Protein AF-A0A7G6SZU2-F1 (afdb_monomer)

Mean predicted aligned error: 9.29 Å

Foldseek 3Di:
DDKAALVVLLVVQADPVLAGDCLQAPLALAAAQDCPPPVNVVLLCCQAVLNLLCSAVVDLFWEKEAQDWDDDPPPDDDTDGHSIHTLPCNSNSNSSNCCVVPHPGDRRNHIYDYHYHHDPPPVVSLVCSVVSCVVDDDALLSSCLPPPLNVVLCVQQVVVLAHEASHNPDDDPDPPRHYDYPLNLLLLCCLQPVVNNLCSPPVSSCCSPPCVCVSRVVVRDHNLLSVLSVLLLVVLVVVLVVLVVVVVVDDDDDDLQPLSVQCSSVLSNLLSVVCVVVVHDSSPNVSSNVCSVVSSVLVSVLCVVVVVDDSNVLSNDPCSSVSSVVSVVVVPDAPPVDGDDDDPDDDPDDD

InterPro domains:
  IPR018891 Abortive phage infection protein, C-terminal [PF10592] (27-209)

pLDDT: mean 87.21, std 12.93, range [43.44, 98.75]

Radius of gyration: 26.99 Å; Cα contacts (8 Å, |Δi|>4): 486; chains: 1; bounding box: 72×55×86 Å

Nearest PDB structures (foldseek):
  8kgi-assembly1_B  TM=1.560E-01  e=5.822E+00  Homo sapiens

Organism: NCBI:txid28104

Structure (mmCIF, N/CA/C/O backbone):
data_AF-A0A7G6SZU2-F1
#
_entry.id   AF-A0A7G6SZU2-F1
#
loop_
_atom_site.group_PDB
_atom_site.id
_atom_site.type_symbol
_atom_site.label_atom_id
_atom_site.label_alt_id
_atom_site.label_comp_id
_atom_site.label_asym_id
_atom_site.label_entity_id
_atom_site.label_seq_id
_atom_site.pdbx_PDB_ins_code
_atom_site.Cartn_x
_atom_site.Cartn_y
_atom_site.Cartn_z
_atom_site.occupancy
_atom_site.B_iso_or_equiv
_atom_site.auth_seq_id
_atom_site.auth_comp_id
_atom_site.auth_asym_id
_atom_site.auth_atom_id
_atom_site.pdbx_PDB_model_num
ATOM 1 N N . MET A 1 1 ? -26.034 9.478 20.406 1.00 75.62 1 MET A N 1
ATOM 2 C CA . MET A 1 1 ? -24.707 9.053 20.904 1.00 75.62 1 MET A CA 1
ATOM 3 C C . MET A 1 1 ? -24.901 8.496 22.295 1.00 75.62 1 MET A C 1
ATOM 5 O O . MET A 1 1 ? -25.731 9.026 23.023 1.00 75.62 1 MET A O 1
ATOM 9 N N . LEU A 1 2 ? -24.183 7.434 22.626 1.00 86.75 2 LEU A N 1
ATOM 10 C CA . LEU A 1 2 ? -24.257 6.717 23.891 1.00 86.75 2 LEU A CA 1
ATOM 11 C C . LEU A 1 2 ? -22.998 6.985 24.709 1.00 86.75 2 LEU A C 1
ATOM 13 O O . LEU A 1 2 ? -21.911 7.142 24.143 1.00 86.75 2 LEU A O 1
ATOM 17 N N . LYS A 1 3 ? -23.166 7.013 26.033 1.00 89.69 3 LYS A N 1
ATOM 18 C CA . LYS A 1 3 ? -22.063 6.981 26.989 1.00 89.69 3 LYS A CA 1
ATOM 19 C C . LYS A 1 3 ? -21.783 5.538 27.373 1.00 89.69 3 LYS A C 1
ATOM 21 O O . LYS A 1 3 ? -22.637 4.920 27.993 1.00 89.69 3 LYS A O 1
ATOM 26 N N . VAL A 1 4 ? -20.631 5.012 26.961 1.00 90.56 4 VAL A N 1
ATOM 27 C CA . VAL A 1 4 ? -20.251 3.609 27.177 1.00 90.56 4 VAL A CA 1
ATOM 28 C C . VAL A 1 4 ? -19.000 3.573 28.041 1.00 90.56 4 VAL A C 1
ATOM 30 O O . VAL A 1 4 ? -18.064 4.334 27.783 1.00 90.56 4 VAL A O 1
ATOM 33 N N . SER A 1 5 ? -18.997 2.739 29.083 1.00 92.50 5 SER A N 1
ATOM 34 C CA . SER A 1 5 ? -17.803 2.559 29.913 1.00 92.50 5 SER A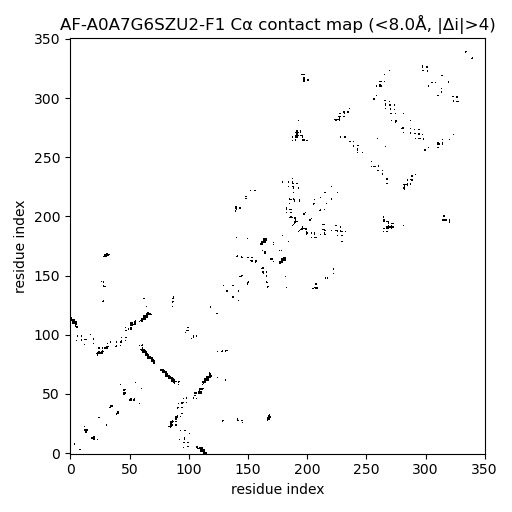 CA 1
ATOM 35 C C . SER A 1 5 ? -16.703 1.856 29.116 1.00 92.50 5 SER A C 1
ATOM 37 O O . SER A 1 5 ? -16.985 1.009 28.262 1.00 92.50 5 SER A O 1
ATOM 39 N N . LEU A 1 6 ? -15.434 2.171 29.391 1.00 91.56 6 LEU A N 1
ATOM 40 C CA . LEU A 1 6 ? -14.315 1.501 28.716 1.00 91.56 6 LEU A CA 1
ATOM 41 C C . LEU A 1 6 ? -14.336 -0.015 28.952 1.00 91.56 6 LEU A C 1
ATOM 43 O O . LEU A 1 6 ? -14.009 -0.779 28.050 1.00 91.56 6 LEU A O 1
ATOM 47 N N . LYS A 1 7 ? -14.802 -0.459 30.125 1.00 89.38 7 LYS A N 1
ATOM 48 C CA . LYS A 1 7 ? -14.939 -1.878 30.469 1.00 89.38 7 LYS A CA 1
ATOM 49 C C . LYS A 1 7 ? -15.960 -2.610 29.592 1.00 89.38 7 LYS A C 1
ATOM 51 O O . LYS A 1 7 ? -15.641 -3.668 29.055 1.00 89.38 7 LYS A O 1
ATOM 56 N N . GLU A 1 8 ? -17.168 -2.065 29.441 1.00 90.38 8 GLU A N 1
ATOM 57 C CA . GLU A 1 8 ? -18.200 -2.656 28.572 1.00 90.38 8 GLU A CA 1
ATOM 58 C C . GLU A 1 8 ? -17.770 -2.627 27.107 1.00 90.38 8 GLU A C 1
ATOM 60 O O . GLU A 1 8 ? -17.996 -3.591 26.376 1.00 90.38 8 GLU A O 1
ATOM 65 N N . LEU A 1 9 ? -17.110 -1.544 26.679 1.00 92.19 9 LEU A N 1
ATOM 66 C CA . LEU A 1 9 ? -16.576 -1.474 25.327 1.00 92.19 9 LEU A CA 1
ATOM 67 C C . LEU A 1 9 ? -15.510 -2.552 25.100 1.00 92.19 9 LEU A C 1
ATOM 69 O O . LEU A 1 9 ? -15.581 -3.240 24.091 1.00 92.19 9 LEU A O 1
ATOM 73 N N . THR A 1 10 ? -14.563 -2.749 26.019 1.00 92.38 10 THR A N 1
ATOM 74 C CA . THR A 1 10 ? -13.552 -3.811 25.892 1.00 92.38 10 THR A CA 1
ATOM 75 C C . THR A 1 10 ? -14.203 -5.182 25.759 1.00 92.38 10 THR A C 1
ATOM 77 O O . THR A 1 10 ? -13.826 -5.929 24.865 1.00 92.38 10 THR A O 1
ATOM 80 N N . GLN A 1 11 ? -15.235 -5.482 26.554 1.00 91.25 11 GLN A N 1
ATOM 81 C CA . GLN A 1 11 ? -15.986 -6.737 26.423 1.00 91.25 11 GLN A CA 1
ATOM 82 C C . GLN A 1 11 ? -16.629 -6.892 25.041 1.00 91.25 11 GLN A C 1
ATOM 84 O O . GLN A 1 11 ? -16.569 -7.971 24.462 1.00 91.25 11 GLN A O 1
ATOM 89 N N . PHE A 1 12 ? -17.213 -5.821 24.497 1.00 92.94 12 PHE A N 1
ATOM 90 C CA . PHE A 1 12 ? -17.758 -5.817 23.138 1.00 92.94 12 PHE A CA 1
ATOM 91 C C . PHE A 1 12 ? -16.676 -6.011 22.063 1.00 92.94 12 PHE A C 1
ATOM 93 O O . PHE A 1 12 ? -16.940 -6.632 21.039 1.00 92.94 12 PHE A O 1
ATOM 100 N N . LEU A 1 13 ? -15.473 -5.475 22.282 1.00 94.50 13 LEU A N 1
ATOM 101 C CA . LEU A 1 13 ? -14.351 -5.555 21.346 1.00 94.50 13 LEU A CA 1
ATOM 102 C C . LEU A 1 13 ? -13.614 -6.899 21.385 1.00 94.50 13 LEU A C 1
ATOM 104 O O . LEU A 1 13 ? -12.807 -7.156 20.493 1.00 94.50 13 LEU A O 1
ATOM 108 N N . SER A 1 14 ? -13.836 -7.725 22.406 1.00 93.56 14 SER A N 1
ATOM 109 C CA . SER A 1 14 ? -13.136 -8.994 22.587 1.00 93.56 14 SER A CA 1
ATOM 110 C C . SER A 1 14 ? -13.845 -10.155 21.884 1.00 93.56 14 SER A C 1
ATOM 112 O O . SER A 1 14 ? -15.043 -10.378 22.046 1.00 93.56 14 SER A O 1
ATOM 114 N N . ALA A 1 15 ? -13.072 -10.951 21.150 1.00 92.06 15 ALA A N 1
ATOM 115 C CA . ALA A 1 15 ? -13.477 -12.270 20.682 1.00 92.06 15 ALA A CA 1
ATOM 116 C C . ALA A 1 15 ? -13.477 -13.286 21.843 1.00 92.06 15 ALA A C 1
ATOM 118 O O . ALA A 1 15 ? -13.012 -13.002 22.949 1.00 92.06 15 ALA A O 1
ATOM 119 N N . GLU A 1 16 ? -13.948 -14.511 21.591 1.00 88.50 16 GLU A N 1
ATOM 120 C CA . GLU A 1 16 ? -14.047 -15.572 22.612 1.00 88.50 16 GLU A CA 1
ATOM 121 C C . GLU A 1 16 ? -12.711 -15.856 23.324 1.00 88.50 16 GLU A C 1
ATOM 123 O O . GLU A 1 16 ? -12.673 -16.108 24.526 1.00 88.50 16 GLU A O 1
ATOM 128 N N . ASN A 1 17 ? -11.598 -15.747 22.597 1.00 88.81 17 ASN A N 1
ATOM 129 C CA . ASN A 1 17 ? -10.240 -15.944 23.109 1.00 88.81 17 ASN A CA 1
ATOM 130 C C . ASN A 1 17 ? -9.622 -14.687 23.762 1.00 88.81 17 ASN A C 1
ATOM 132 O O . ASN A 1 17 ? -8.411 -14.664 23.973 1.00 88.81 17 ASN A O 1
ATOM 136 N N . GLN A 1 18 ? -10.416 -13.645 24.042 1.00 87.25 18 GLN A N 1
ATOM 137 C CA . GLN A 1 18 ? -9.982 -12.363 24.625 1.00 87.25 18 GLN A CA 1
ATOM 138 C C . GLN A 1 18 ? -9.031 -11.531 23.742 1.00 87.25 18 GLN A C 1
ATOM 140 O O . GLN A 1 18 ? -8.445 -10.552 24.204 1.00 87.25 18 GLN A O 1
ATOM 145 N N . THR A 1 19 ? -8.865 -11.890 22.465 1.00 91.31 19 THR A N 1
ATOM 146 C CA . THR A 1 19 ? -8.181 -11.031 21.484 1.00 91.31 19 THR A CA 1
ATOM 147 C C . THR A 1 19 ? -9.155 -10.022 20.880 1.00 91.31 19 THR A C 1
ATOM 149 O O . THR A 1 19 ? -10.367 -10.207 20.965 1.00 91.31 19 THR A O 1
ATOM 152 N N . PHE A 1 20 ? -8.638 -8.954 20.269 1.00 91.38 20 PHE A N 1
ATOM 153 C CA . PHE A 1 20 ? -9.481 -7.972 19.586 1.00 91.38 20 PHE A CA 1
ATOM 154 C C . PHE A 1 20 ? -10.224 -8.636 18.419 1.00 91.38 20 PHE A C 1
ATOM 156 O O . PHE A 1 20 ? -9.599 -9.254 17.556 1.00 91.38 20 PHE A O 1
ATOM 163 N N . ASP A 1 21 ? -11.545 -8.494 18.370 1.00 93.38 21 ASP A N 1
ATOM 164 C CA . ASP A 1 21 ? -12.367 -9.067 17.312 1.00 93.38 21 ASP A CA 1
ATOM 165 C C . ASP A 1 21 ? -12.240 -8.252 16.017 1.00 93.38 21 ASP A C 1
ATOM 167 O O . ASP A 1 21 ? -12.955 -7.275 15.776 1.00 93.38 21 ASP A O 1
ATOM 171 N N . GLU A 1 22 ? -11.322 -8.672 15.144 1.00 88.94 22 GLU A N 1
ATOM 172 C CA . GLU A 1 22 ? -11.072 -8.018 13.855 1.00 88.94 22 GLU A CA 1
ATOM 173 C C . GLU A 1 22 ? -12.305 -7.977 12.939 1.00 88.94 22 GLU A C 1
ATOM 175 O O . GLU A 1 22 ? -12.388 -7.116 12.056 1.00 88.94 22 GLU A O 1
ATOM 180 N N . ARG A 1 23 ? -13.304 -8.848 13.162 1.00 90.31 23 ARG A N 1
ATOM 181 C CA . ARG A 1 23 ? -14.555 -8.827 12.390 1.00 90.31 23 ARG A CA 1
ATOM 182 C C . ARG A 1 23 ? -15.275 -7.495 12.555 1.00 90.31 23 ARG A C 1
ATOM 184 O O . ARG A 1 23 ? -15.901 -7.045 11.602 1.00 90.31 23 ARG A O 1
ATOM 191 N N . LEU A 1 24 ? -15.140 -6.835 13.707 1.00 92.69 24 LEU A N 1
ATOM 192 C CA . LEU A 1 24 ? -15.786 -5.555 14.000 1.00 92.69 24 LEU A CA 1
ATOM 193 C C . LEU A 1 24 ? -15.233 -4.394 13.175 1.00 92.69 24 LEU A C 1
ATOM 195 O O . LEU A 1 24 ? -15.897 -3.374 13.074 1.00 92.69 24 LEU A O 1
ATOM 199 N N . ILE A 1 25 ? -14.038 -4.492 12.593 1.00 89.44 25 ILE A N 1
ATOM 200 C CA . ILE A 1 25 ? -13.403 -3.379 11.862 1.00 89.44 25 ILE A CA 1
ATOM 201 C C . ILE A 1 25 ? -13.285 -3.647 10.362 1.00 89.44 25 ILE A C 1
ATOM 203 O O . ILE A 1 25 ? -12.663 -2.861 9.648 1.00 89.44 25 ILE A O 1
ATOM 207 N N . TRP A 1 26 ? -13.879 -4.727 9.849 1.00 84.75 26 TRP A N 1
ATOM 208 C CA . TRP A 1 26 ? -13.668 -5.166 8.469 1.00 84.75 26 TRP A CA 1
ATOM 209 C C . TRP A 1 26 ? -14.087 -4.122 7.422 1.00 84.75 26 TRP A C 1
ATOM 211 O O . TRP A 1 26 ? -13.418 -3.965 6.396 1.00 84.75 26 TRP A O 1
ATOM 221 N N . GLN A 1 27 ? -15.142 -3.346 7.680 1.00 81.88 27 GLN A N 1
ATOM 222 C CA . GLN A 1 27 ? -15.566 -2.250 6.799 1.00 81.88 27 GLN A CA 1
ATOM 223 C C . GLN A 1 27 ? -14.750 -0.960 6.961 1.00 81.88 27 GLN A C 1
ATOM 225 O O . GLN A 1 27 ? -14.850 -0.066 6.119 1.00 81.88 27 GLN A O 1
ATOM 230 N N . ASN A 1 28 ? -13.898 -0.855 7.984 1.00 83.06 28 ASN A N 1
ATOM 231 C CA . ASN A 1 28 ? -13.092 0.340 8.204 1.00 83.06 28 ASN A CA 1
ATOM 232 C C . ASN A 1 28 ? -12.130 0.579 7.032 1.00 83.06 28 ASN A C 1
ATOM 234 O O . ASN A 1 28 ? -11.506 -0.359 6.539 1.00 83.06 28 ASN A O 1
ATOM 238 N N . VAL A 1 29 ? -11.980 1.827 6.592 1.00 76.50 29 VAL A N 1
ATOM 239 C CA . VAL A 1 29 ? -11.092 2.199 5.475 1.00 76.50 29 VAL A CA 1
ATOM 240 C C . VAL A 1 29 ? -9.603 2.064 5.816 1.00 76.50 29 VAL A C 1
ATOM 242 O O . VAL A 1 29 ? -8.770 1.970 4.917 1.00 76.50 29 VAL A O 1
ATOM 245 N N . ARG A 1 30 ? -9.256 2.010 7.110 1.00 80.81 30 ARG A N 1
ATOM 246 C CA . ARG A 1 30 ? -7.882 1.874 7.604 1.00 80.81 30 ARG A CA 1
ATOM 247 C C . ARG A 1 30 ? -7.844 1.027 8.872 1.00 80.81 30 ARG A C 1
ATOM 249 O O . ARG A 1 30 ? -8.617 1.264 9.794 1.00 80.81 30 ARG A O 1
ATOM 256 N N . TYR A 1 31 ? -6.916 0.079 8.947 1.00 86.25 31 TYR A N 1
ATOM 257 C CA . TYR A 1 31 ? -6.748 -0.749 10.142 1.00 86.25 31 TYR A CA 1
ATOM 258 C C . TYR A 1 31 ? -5.766 -0.125 11.132 1.00 86.25 31 TYR A C 1
ATOM 260 O O . TYR A 1 31 ? -5.260 0.985 10.936 1.00 86.25 31 TYR A O 1
ATOM 268 N N . PHE A 1 32 ? -5.556 -0.809 12.251 1.00 86.12 32 PHE A N 1
ATOM 269 C CA . PHE A 1 32 ? -4.663 -0.369 13.311 1.00 86.12 32 PHE A CA 1
ATOM 270 C C . PHE A 1 32 ? -3.237 -0.131 12.788 1.00 86.12 32 PHE A C 1
ATOM 272 O O . PHE A 1 32 ? -2.664 -0.976 12.107 1.00 86.12 32 PHE A O 1
ATOM 279 N N . LEU A 1 33 ? -2.665 1.037 13.091 1.00 82.81 33 LEU A N 1
ATOM 280 C CA . LEU A 1 33 ? -1.357 1.466 12.573 1.00 82.81 33 LEU A CA 1
ATOM 281 C C . LEU A 1 33 ? -0.185 1.148 13.515 1.00 82.81 33 LEU A C 1
ATOM 283 O O . LEU A 1 33 ? 0.926 1.622 13.285 1.00 82.81 33 LEU A O 1
ATOM 287 N N . GLY A 1 34 ? -0.423 0.360 14.564 1.00 84.81 34 GLY A N 1
ATOM 288 C CA . GLY A 1 34 ? 0.573 0.048 15.587 1.00 84.81 34 GLY A CA 1
ATOM 289 C C . GLY A 1 34 ? 0.583 1.059 16.733 1.00 84.81 34 GLY A C 1
ATOM 290 O O . GLY A 1 34 ? 0.172 2.208 16.580 1.00 84.81 34 GLY A O 1
ATOM 291 N N . LEU A 1 35 ? 1.048 0.626 17.905 1.00 80.75 35 LE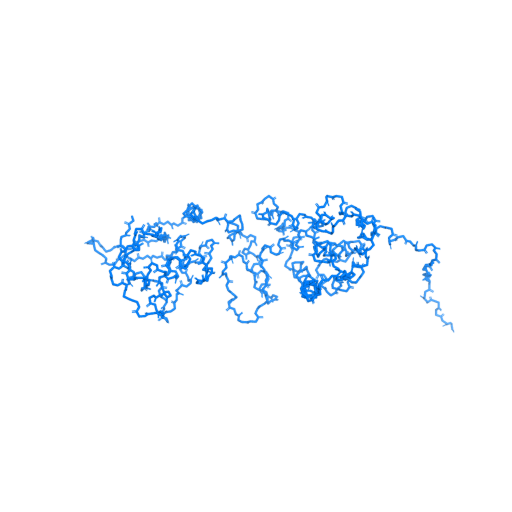U A N 1
ATOM 292 C CA . LEU A 1 35 ? 1.015 1.435 19.131 1.00 80.75 35 LEU A CA 1
ATOM 293 C C . LEU A 1 35 ? 1.915 2.677 19.064 1.00 80.75 35 LEU A C 1
ATOM 295 O O . LEU A 1 35 ? 1.617 3.672 19.715 1.00 80.75 35 LEU A O 1
ATOM 299 N N . ASP A 1 36 ? 2.970 2.639 18.251 1.00 81.50 36 ASP A N 1
ATOM 300 C CA . ASP A 1 36 ? 3.940 3.732 18.142 1.00 81.50 36 ASP A CA 1
ATOM 301 C C . ASP A 1 36 ? 3.471 4.887 17.249 1.00 81.50 36 ASP A C 1
ATOM 303 O O . ASP A 1 36 ? 4.155 5.909 17.161 1.00 81.50 36 ASP A O 1
ATOM 307 N N . ASN A 1 37 ? 2.321 4.754 16.579 1.00 84.12 37 ASN A N 1
ATOM 308 C CA . ASN A 1 37 ? 1.724 5.858 15.836 1.00 84.12 37 ASN A CA 1
ATOM 309 C C . ASN A 1 37 ? 1.374 7.012 16.791 1.00 84.12 37 ASN A C 1
ATOM 311 O O . ASN A 1 37 ? 0.830 6.771 17.860 1.00 84.12 37 ASN A O 1
ATOM 315 N N . GLU A 1 38 ? 1.655 8.256 16.397 1.00 84.50 38 GLU A N 1
ATOM 316 C CA . GLU A 1 38 ? 1.480 9.454 17.237 1.00 84.50 38 GLU A CA 1
ATOM 317 C C . GLU A 1 38 ? 0.101 9.534 17.903 1.00 84.50 38 GLU A C 1
ATOM 319 O O . GLU A 1 38 ? 0.026 9.591 19.126 1.00 84.50 38 GLU A O 1
ATOM 324 N N . VAL A 1 39 ? -0.970 9.379 17.119 1.00 84.12 39 VAL A N 1
ATOM 325 C CA . VAL A 1 39 ? -2.351 9.366 17.625 1.00 84.12 39 VAL A CA 1
ATOM 326 C C . VAL A 1 39 ? -2.557 8.228 18.629 1.00 84.12 39 VAL A C 1
ATOM 328 O O . VAL A 1 39 ? -3.160 8.412 19.679 1.00 84.12 39 VAL A O 1
ATOM 331 N N . ASN A 1 40 ? -2.026 7.038 18.345 1.00 88.62 40 ASN A N 1
ATOM 332 C CA . ASN A 1 40 ? -2.180 5.881 19.229 1.00 88.62 40 ASN A CA 1
ATOM 333 C C . ASN A 1 40 ? -1.417 6.054 20.547 1.00 88.62 40 ASN A C 1
ATOM 335 O O . ASN A 1 40 ? -1.889 5.583 21.583 1.00 88.62 40 ASN A O 1
ATOM 339 N N . ARG A 1 41 ? -0.273 6.750 20.524 1.00 88.25 41 ARG A N 1
ATOM 340 C CA . ARG A 1 41 ? 0.483 7.096 21.732 1.00 88.25 41 ARG A CA 1
ATOM 341 C C . ARG A 1 41 ? -0.288 8.072 22.609 1.00 88.25 41 ARG A C 1
ATOM 343 O O . ARG A 1 41 ? -0.378 7.807 23.798 1.00 88.25 41 ARG A O 1
ATOM 350 N N . GLU A 1 42 ? -0.892 9.113 22.041 1.00 87.44 42 GLU A N 1
ATOM 351 C CA . GLU A 1 42 ? -1.710 10.086 22.788 1.00 87.44 42 GLU A CA 1
ATOM 352 C C . GLU A 1 42 ? -2.939 9.428 23.438 1.00 87.44 42 GLU A C 1
ATOM 354 O O . GLU A 1 42 ? -3.229 9.640 24.620 1.00 87.44 42 GLU A O 1
ATOM 359 N N . ILE A 1 43 ? -3.627 8.554 22.692 1.00 89.12 43 ILE A N 1
ATOM 360 C CA . ILE A 1 43 ? -4.756 7.767 23.213 1.00 89.12 43 ILE A CA 1
ATOM 361 C C . ILE A 1 43 ? -4.281 6.888 24.377 1.00 89.12 43 ILE A C 1
ATOM 363 O O . ILE A 1 43 ? -4.906 6.855 25.438 1.00 89.12 43 ILE A O 1
ATOM 367 N N . ARG A 1 44 ? -3.159 6.179 24.193 1.00 90.50 44 ARG A N 1
ATOM 368 C CA . ARG A 1 44 ? -2.580 5.301 25.216 1.00 90.50 44 ARG A CA 1
ATOM 369 C C . ARG A 1 44 ? -2.120 6.082 26.445 1.00 90.50 44 ARG A C 1
ATOM 371 O O . ARG A 1 44 ? -2.315 5.608 27.557 1.00 90.50 44 ARG A O 1
ATOM 378 N N . GLU A 1 45 ? -1.513 7.246 26.259 1.00 89.25 45 GLU A N 1
ATOM 379 C CA . GLU A 1 45 ? -1.054 8.116 27.338 1.00 89.25 45 GLU A CA 1
ATOM 380 C C . GLU A 1 45 ? -2.229 8.589 28.192 1.00 89.25 45 GLU A C 1
ATOM 382 O O . GLU A 1 45 ? -2.182 8.432 29.407 1.00 89.25 45 GLU A O 1
ATOM 387 N N . THR A 1 46 ? -3.323 9.029 27.563 1.00 88.12 46 THR A N 1
ATOM 388 C CA . THR A 1 46 ? -4.553 9.428 28.271 1.00 88.12 46 THR A CA 1
ATOM 389 C C . THR A 1 46 ? -5.120 8.288 29.125 1.00 88.12 46 THR A C 1
ATOM 391 O O . THR A 1 46 ? -5.564 8.503 30.251 1.00 88.12 46 THR A O 1
ATOM 394 N N . LEU A 1 47 ? -5.094 7.053 28.611 1.00 89.25 47 LEU A N 1
ATOM 395 C CA . LEU A 1 47 ? -5.578 5.873 29.339 1.00 89.25 47 LEU A CA 1
ATOM 396 C C . LEU A 1 47 ? -4.666 5.469 30.507 1.00 89.25 47 LEU A C 1
ATOM 398 O O . LEU A 1 47 ? -5.149 4.920 31.492 1.00 89.25 47 LEU A O 1
ATOM 402 N N . LEU A 1 48 ? -3.354 5.697 30.394 1.00 87.62 48 LEU A N 1
ATOM 403 C CA . LEU A 1 48 ? -2.358 5.239 31.369 1.00 87.62 48 LEU A CA 1
ATOM 404 C C . LEU A 1 48 ? -1.936 6.310 32.386 1.00 87.62 48 LEU A C 1
ATOM 406 O O . LEU A 1 48 ? -1.336 5.962 33.400 1.00 87.62 48 LEU A O 1
ATOM 410 N N . SER A 1 49 ? -2.235 7.589 32.152 1.00 84.12 49 SER A N 1
ATOM 411 C CA . SER A 1 49 ? -1.821 8.710 33.011 1.00 84.12 49 SER A CA 1
ATOM 412 C C . SER A 1 49 ? -2.648 8.866 34.296 1.00 84.12 49 SER A C 1
ATOM 414 O O . SER A 1 49 ? -2.426 9.805 35.058 1.00 84.12 49 SER A O 1
ATOM 416 N N . GLY A 1 50 ? -3.615 7.975 34.544 1.00 76.81 50 GLY A N 1
ATOM 417 C CA . GLY A 1 50 ? -4.591 8.119 35.630 1.00 76.81 50 GLY A CA 1
ATOM 418 C C . GLY A 1 50 ? -5.711 9.123 35.324 1.00 76.81 50 GLY A C 1
ATOM 419 O O . GLY A 1 50 ? -6.497 9.438 36.210 1.00 76.81 50 GLY A O 1
ATOM 420 N N . GLN A 1 51 ? -5.810 9.605 34.078 1.00 80.12 51 GLN A N 1
ATOM 421 C CA . GLN A 1 51 ? -6.843 10.536 33.597 1.00 80.12 51 GLN A CA 1
ATOM 422 C C . GLN A 1 51 ? -7.898 9.829 32.732 1.00 80.12 51 GLN A C 1
ATOM 424 O O . GLN A 1 51 ? -8.486 10.417 31.824 1.00 80.12 51 GLN A O 1
ATOM 429 N N . ALA A 1 52 ? -8.170 8.548 33.003 1.00 81.69 52 ALA A N 1
ATOM 430 C CA . ALA A 1 52 ? -9.148 7.775 32.238 1.00 81.69 52 ALA A CA 1
ATOM 431 C C . ALA A 1 52 ? -10.555 8.412 32.261 1.00 81.69 52 ALA A C 1
ATOM 433 O O . ALA A 1 52 ? -11.292 8.293 31.282 1.00 81.69 52 ALA A O 1
ATOM 434 N N . SER A 1 53 ? -10.910 9.145 33.323 1.00 85.19 53 SER A N 1
ATOM 435 C CA . SER A 1 53 ? -12.156 9.922 33.417 1.00 85.19 53 SER A CA 1
ATOM 436 C C . SER A 1 53 ? -12.275 11.012 32.346 1.00 85.19 53 SER A C 1
ATOM 438 O O . SER A 1 53 ? -13.381 11.304 31.884 1.00 85.19 53 SER A O 1
ATOM 440 N N . ASP A 1 54 ? -11.146 11.579 31.915 1.00 86.50 54 ASP A N 1
ATOM 441 C CA . ASP A 1 54 ? -11.088 12.659 30.927 1.00 86.50 54 ASP A CA 1
ATOM 442 C C . ASP A 1 54 ? -11.116 12.126 29.489 1.00 86.50 54 ASP A C 1
ATOM 444 O O . ASP A 1 54 ? -11.384 12.873 28.546 1.00 86.50 54 ASP A O 1
ATOM 448 N N . PHE A 1 55 ? -10.919 10.814 29.310 1.00 89.56 55 PHE A N 1
ATOM 449 C CA . PHE A 1 55 ? -10.880 10.147 28.008 1.00 89.56 55 PHE A CA 1
ATOM 450 C C . PHE A 1 55 ? -12.096 10.476 27.134 1.00 89.56 55 PHE A C 1
ATOM 452 O O . PHE A 1 55 ? -11.955 10.688 25.929 1.00 89.56 55 PHE A O 1
ATOM 459 N N . TRP A 1 56 ? -13.273 10.581 27.760 1.00 88.62 56 TRP A N 1
ATOM 460 C CA . TRP A 1 56 ? -14.537 10.966 27.132 1.00 88.62 56 TRP A CA 1
ATOM 461 C C . TRP A 1 56 ? -14.456 12.302 26.387 1.00 88.62 56 TRP A C 1
ATOM 463 O O . TRP A 1 56 ? -15.060 12.448 25.329 1.00 88.62 56 TRP A O 1
ATOM 473 N N . PHE A 1 57 ? -13.714 13.266 26.932 1.00 85.62 57 PHE A N 1
ATOM 474 C CA . PHE A 1 57 ? -13.583 14.617 26.387 1.00 85.62 57 PHE A CA 1
ATOM 475 C C . PHE A 1 57 ? -12.416 14.748 25.406 1.00 85.62 57 PHE A C 1
ATOM 477 O O . PHE A 1 57 ? -12.460 15.588 24.510 1.00 85.62 57 PHE A O 1
ATOM 484 N N . LEU A 1 58 ? -11.377 13.930 25.582 1.00 84.38 58 LEU A N 1
ATOM 485 C CA . LEU A 1 58 ? -10.126 14.025 24.828 1.00 84.38 58 LEU A CA 1
ATOM 486 C C . LEU A 1 58 ? -10.115 13.172 23.549 1.00 84.38 58 LEU A C 1
ATOM 488 O O . LEU A 1 58 ? -9.222 13.326 22.722 1.00 84.38 58 LEU A O 1
ATOM 492 N N . ASN A 1 59 ? -11.102 12.290 23.361 1.00 84.06 59 ASN A N 1
ATOM 493 C CA . ASN A 1 59 ? -11.170 11.372 22.223 1.00 84.06 59 ASN A CA 1
ATOM 494 C C . ASN A 1 59 ? -12.431 11.572 21.380 1.00 84.06 59 ASN A C 1
ATOM 496 O O . ASN A 1 59 ? -13.515 11.859 21.880 1.00 84.06 59 ASN A O 1
ATOM 500 N N . SER A 1 60 ? -12.308 11.306 20.082 1.00 80.12 60 SER A N 1
ATOM 501 C CA . SER A 1 60 ? -13.381 11.475 19.088 1.00 80.12 60 SER A CA 1
ATOM 502 C C . SER A 1 60 ? -14.476 10.405 19.158 1.00 80.12 60 SER A C 1
ATOM 504 O O . SER A 1 60 ? -15.514 10.532 18.509 1.00 80.12 60 SER A O 1
ATOM 506 N N . GLY A 1 61 ? -14.250 9.349 19.944 1.00 89.19 61 GLY A N 1
ATOM 507 C CA . GLY A 1 61 ? -15.186 8.248 20.125 1.00 89.19 61 GLY A CA 1
ATOM 508 C C . GLY A 1 61 ? -15.201 7.237 18.978 1.00 89.19 61 GLY A C 1
ATOM 509 O O . GLY A 1 61 ? -14.252 7.120 18.201 1.00 89.19 61 GLY A O 1
ATOM 510 N N . LEU A 1 62 ? -16.275 6.448 18.918 1.00 91.69 62 LEU A N 1
ATOM 511 C CA . LEU A 1 62 ? -16.491 5.403 17.919 1.00 91.69 62 LEU A CA 1
ATOM 512 C C . LEU A 1 62 ? -17.799 5.653 17.162 1.00 91.69 62 LEU A C 1
ATOM 514 O O . LEU A 1 62 ? -18.810 6.048 17.748 1.00 91.69 62 LEU A O 1
ATOM 518 N N . THR A 1 63 ? -17.807 5.336 15.867 1.00 91.75 63 THR A N 1
ATOM 519 C CA . THR A 1 63 ? -19.053 5.160 15.103 1.00 91.75 63 THR A CA 1
ATOM 520 C C . THR A 1 63 ? -19.178 3.706 14.678 1.00 91.75 63 THR A C 1
ATOM 522 O O . THR A 1 63 ? -18.298 3.183 13.993 1.00 91.75 63 THR A O 1
ATOM 525 N N . ILE A 1 64 ? -20.282 3.080 15.076 1.00 93.19 64 ILE A N 1
ATOM 526 C CA . ILE A 1 64 ? -20.639 1.697 14.780 1.00 93.19 64 ILE A CA 1
ATOM 527 C C . ILE A 1 64 ? -21.873 1.716 13.881 1.00 93.19 64 ILE A C 1
ATOM 529 O O . ILE A 1 64 ? -22.881 2.332 14.223 1.00 93.19 64 ILE A O 1
ATOM 533 N N . VAL A 1 65 ? -21.797 1.060 12.730 1.00 93.44 65 VAL A N 1
ATOM 534 C CA . VAL A 1 65 ? -22.971 0.732 11.914 1.00 93.44 65 VAL A CA 1
ATOM 535 C C . VAL A 1 65 ? -23.384 -0.705 12.207 1.00 93.44 65 VAL A C 1
ATOM 537 O O . VAL A 1 65 ? -22.542 -1.525 12.558 1.00 93.44 65 VAL A O 1
ATOM 540 N N . CYS A 1 66 ? -24.665 -1.017 12.101 1.00 93.88 66 CYS A N 1
ATOM 541 C CA . CYS A 1 66 ? -25.182 -2.372 12.274 1.00 93.88 66 CYS A CA 1
ATOM 542 C C . CYS A 1 66 ? -26.438 -2.553 11.425 1.00 93.88 66 CYS A C 1
ATOM 544 O O . CYS A 1 66 ? -27.094 -1.568 11.084 1.00 93.88 66 CYS A O 1
ATOM 546 N N . GLU A 1 67 ? -26.779 -3.797 11.110 1.00 93.00 67 GLU A N 1
ATOM 547 C CA . GLU A 1 67 ? -27.965 -4.097 10.303 1.00 93.00 67 GLU A CA 1
ATOM 548 C C . GLU A 1 67 ? -29.259 -3.915 11.098 1.00 93.00 67 GLU A C 1
ATOM 550 O O . GLU A 1 67 ? -30.282 -3.499 10.556 1.00 93.00 67 GLU A O 1
ATOM 555 N N . GLN A 1 68 ? -29.206 -4.222 12.395 1.00 91.06 68 GLN A N 1
ATOM 556 C CA . GLN A 1 68 ? -30.348 -4.137 13.293 1.00 91.06 68 GLN A CA 1
ATOM 557 C C . GLN A 1 68 ? -29.899 -3.876 14.732 1.00 91.06 68 GLN A C 1
ATOM 559 O O . GLN A 1 68 ? -28.969 -4.513 15.233 1.00 91.06 68 GLN A O 1
ATOM 564 N N . ILE A 1 69 ? -30.613 -2.987 15.412 1.00 89.75 69 ILE A N 1
ATOM 565 C CA . ILE A 1 69 ? -30.548 -2.725 16.841 1.00 89.75 69 ILE A CA 1
ATOM 566 C C . ILE A 1 69 ? -31.720 -3.454 17.496 1.00 89.75 69 ILE A C 1
ATOM 568 O O . ILE A 1 69 ? -32.886 -3.085 17.362 1.00 89.75 69 ILE A O 1
ATOM 572 N N . VAL A 1 70 ? -31.405 -4.489 18.264 1.00 85.06 70 VAL A N 1
ATOM 573 C CA . VAL A 1 70 ? -32.373 -5.197 19.096 1.00 85.06 70 VAL A CA 1
ATOM 574 C C . VAL A 1 70 ? -32.316 -4.576 20.489 1.00 85.06 70 VAL A C 1
ATOM 576 O O . VAL A 1 70 ? -31.334 -4.735 21.218 1.00 85.06 70 VAL A O 1
ATOM 579 N N . SER A 1 71 ? -33.359 -3.821 20.844 1.00 72.06 71 SER A N 1
ATOM 580 C CA . SER A 1 71 ? -33.522 -3.247 22.185 1.00 72.06 71 SER A CA 1
ATOM 581 C C . SER A 1 71 ? -34.610 -3.983 22.961 1.00 72.06 71 SER A C 1
ATOM 583 O O . SER A 1 71 ? -35.632 -4.384 22.400 1.00 72.06 71 SER A O 1
ATOM 585 N N . VAL A 1 72 ? -34.398 -4.167 24.264 1.00 58.00 72 VAL A N 1
ATOM 586 C CA . VAL A 1 72 ? -35.429 -4.700 25.158 1.00 58.00 72 VAL A CA 1
ATOM 587 C C . VAL A 1 72 ? -36.399 -3.564 25.499 1.00 58.00 72 VAL A C 1
ATOM 589 O O . VAL A 1 72 ? -35.969 -2.474 25.874 1.00 58.00 72 VAL A O 1
ATOM 592 N N . ALA A 1 73 ? -37.706 -3.821 25.388 1.00 52.31 73 ALA A N 1
ATOM 593 C CA . ALA A 1 73 ? -38.805 -2.842 25.410 1.00 52.31 73 ALA A CA 1
ATOM 594 C C . ALA A 1 73 ? -38.903 -1.911 26.646 1.00 52.31 73 ALA A C 1
ATOM 596 O O . ALA A 1 73 ? -39.740 -1.013 26.671 1.00 52.31 73 ALA A O 1
ATOM 597 N N . ASN A 1 74 ? -38.045 -2.072 27.657 1.00 53.69 74 ASN A N 1
ATOM 598 C CA . ASN A 1 74 ? -38.151 -1.398 28.955 1.00 53.69 74 ASN A CA 1
ATOM 599 C C . ASN A 1 74 ? -37.077 -0.317 29.188 1.00 53.69 74 ASN A C 1
ATOM 601 O O . ASN A 1 74 ? -36.810 0.058 30.329 1.00 53.69 74 ASN A O 1
ATOM 605 N N . GLY A 1 75 ? -36.436 0.183 28.126 1.00 51.00 75 GLY A N 1
ATOM 606 C CA . GLY A 1 75 ? -35.572 1.370 28.199 1.00 51.00 75 GLY A CA 1
ATOM 607 C C . GLY A 1 75 ? -34.253 1.182 28.959 1.00 51.00 75 GLY A C 1
ATOM 608 O O . GLY A 1 75 ? -33.592 2.167 29.284 1.00 51.00 75 GLY A O 1
ATOM 609 N N . ARG A 1 76 ? -33.845 -0.062 29.239 1.00 54.97 76 ARG A N 1
ATOM 610 C CA . ARG A 1 76 ? -32.526 -0.392 29.793 1.00 54.97 76 ARG A CA 1
ATOM 611 C C . ARG A 1 76 ? -31.839 -1.479 28.972 1.00 54.97 76 ARG A C 1
ATOM 613 O O . ARG A 1 76 ? -32.492 -2.377 28.450 1.00 54.97 76 ARG A O 1
ATOM 620 N N . HIS A 1 77 ? -30.515 -1.339 28.906 1.00 60.69 77 HIS A N 1
ATOM 621 C CA . HIS A 1 77 ? -29.515 -2.283 28.405 1.00 60.69 77 HIS A CA 1
ATOM 622 C C . HIS A 1 77 ? -29.873 -3.762 28.677 1.00 60.69 77 HIS A C 1
ATOM 624 O O . HIS A 1 77 ? -30.441 -4.053 29.732 1.00 60.69 77 HIS A O 1
ATOM 630 N N . PRO A 1 78 ? -29.492 -4.702 27.789 1.00 68.94 78 PRO A N 1
ATOM 631 C CA . PRO A 1 78 ? -28.474 -4.555 26.743 1.00 68.94 78 PRO A CA 1
ATOM 632 C C . PRO A 1 78 ? -29.012 -4.080 25.383 1.00 68.94 78 PRO A C 1
ATOM 634 O O . PRO A 1 78 ? -30.128 -4.399 24.984 1.00 68.94 78 PRO A O 1
ATOM 637 N N . ILE A 1 79 ? -28.182 -3.309 24.672 1.00 80.56 79 ILE A N 1
ATOM 638 C CA . ILE A 1 79 ? -28.347 -3.037 23.239 1.00 80.56 79 ILE A CA 1
ATOM 639 C C . ILE A 1 79 ? -27.629 -4.168 22.511 1.00 80.56 79 ILE A C 1
ATOM 641 O O . ILE A 1 79 ? -26.410 -4.289 22.628 1.00 80.56 79 ILE A O 1
ATOM 645 N N . THR A 1 80 ? -28.365 -4.986 21.768 1.00 86.50 80 THR A N 1
ATOM 646 C CA . THR A 1 80 ? -27.777 -6.017 20.911 1.00 86.50 80 THR A CA 1
ATOM 647 C C . THR A 1 80 ? -27.768 -5.514 19.474 1.00 86.50 80 THR A C 1
ATOM 649 O O . THR A 1 80 ? -28.752 -4.951 19.004 1.00 86.50 80 THR A O 1
ATOM 652 N N . MET A 1 81 ? -26.648 -5.693 18.779 1.00 90.69 81 MET A N 1
ATOM 653 C CA . MET A 1 81 ? -26.490 -5.292 17.381 1.00 90.69 81 MET A CA 1
ATOM 654 C C . MET A 1 81 ? -26.289 -6.528 16.513 1.00 90.69 81 MET A C 1
ATOM 656 O O . MET A 1 81 ? -25.488 -7.397 16.855 1.00 90.69 81 MET A O 1
ATOM 660 N N . VAL A 1 82 ? -26.979 -6.585 15.378 1.00 91.94 82 VAL A N 1
ATOM 661 C CA . VAL A 1 82 ? -26.748 -7.593 14.337 1.00 91.94 82 VAL A CA 1
ATOM 662 C C . VAL A 1 82 ? -25.708 -7.052 13.356 1.00 91.94 82 VAL A C 1
ATOM 664 O O . VAL A 1 82 ? -25.840 -5.927 12.875 1.00 91.94 82 VAL A O 1
ATOM 667 N N . ASN A 1 83 ? -24.657 -7.836 13.094 1.00 92.00 83 ASN A N 1
ATOM 668 C CA . ASN A 1 83 ? -23.539 -7.500 12.199 1.00 92.00 83 ASN A CA 1
ATOM 669 C C . ASN A 1 83 ? -22.919 -6.100 12.436 1.00 92.00 83 ASN A C 1
ATOM 671 O O . ASN A 1 83 ? -22.855 -5.283 11.515 1.00 92.00 83 ASN A O 1
ATOM 675 N N . PRO A 1 84 ? -22.452 -5.786 13.662 1.00 94.12 84 PRO A N 1
ATOM 676 C CA . PRO A 1 84 ? -21.861 -4.484 13.954 1.00 94.12 84 PRO A CA 1
ATOM 677 C C . PRO A 1 84 ? -20.509 -4.283 13.255 1.00 94.12 84 PRO A C 1
ATOM 679 O O . PRO A 1 84 ? -19.694 -5.203 13.173 1.00 94.12 84 PRO A O 1
ATOM 682 N N . GLN A 1 85 ? -20.253 -3.058 12.792 1.00 93.12 85 GLN A N 1
ATOM 683 C CA . GLN A 1 85 ? -19.021 -2.628 12.130 1.00 93.12 85 GLN A CA 1
ATOM 684 C C . GLN A 1 85 ? -18.593 -1.232 12.604 1.00 93.12 85 GLN A C 1
ATOM 686 O O . GLN A 1 85 ? -19.313 -0.247 12.461 1.00 93.12 85 GLN A O 1
ATOM 691 N N . ILE A 1 86 ? -17.383 -1.122 13.138 1.00 92.75 86 ILE A N 1
ATOM 692 C CA . ILE A 1 86 ? -16.725 0.111 13.564 1.00 92.75 86 ILE A CA 1
ATOM 693 C C . ILE A 1 86 ? -16.156 0.814 12.325 1.00 92.75 86 ILE A C 1
ATOM 695 O O . ILE A 1 86 ? -15.052 0.529 11.850 1.00 92.75 86 ILE A O 1
ATOM 699 N N . VAL A 1 87 ? -16.905 1.782 11.809 1.00 87.75 87 VAL A N 1
ATOM 700 C CA . VAL A 1 87 ? -16.524 2.586 10.634 1.00 87.75 87 VAL A CA 1
ATOM 701 C C . VAL A 1 87 ? -15.652 3.792 10.998 1.00 87.75 87 VAL A C 1
ATOM 703 O O . VAL A 1 87 ? -14.972 4.352 10.138 1.00 87.75 87 VAL A O 1
ATOM 706 N N . ASN A 1 88 ? -15.606 4.151 12.285 1.00 87.69 88 ASN A N 1
ATOM 707 C CA . ASN A 1 88 ? -14.751 5.199 12.839 1.00 87.69 88 ASN A CA 1
ATOM 708 C C . ASN A 1 88 ? -14.293 4.858 14.255 1.00 87.69 88 ASN A C 1
ATOM 710 O O . ASN A 1 88 ? -15.046 4.254 15.016 1.00 87.69 88 ASN A O 1
ATOM 714 N N . GLY A 1 89 ? -13.075 5.278 14.599 1.00 88.88 89 GLY A N 1
ATOM 715 C CA . GLY A 1 89 ? -12.479 4.983 15.900 1.00 88.88 89 GLY A CA 1
ATOM 716 C C . GLY A 1 89 ? -11.759 3.635 15.955 1.00 88.88 89 GLY A C 1
ATOM 717 O O . GLY A 1 89 ? -11.570 3.113 17.042 1.00 88.88 89 GLY A O 1
ATOM 718 N N . CYS A 1 90 ? -11.329 3.063 14.817 1.00 89.50 90 CYS A N 1
ATOM 719 C CA . CYS A 1 90 ? -10.556 1.808 14.803 1.00 89.50 90 CYS A CA 1
ATOM 720 C C . CYS A 1 90 ? -9.282 1.910 15.658 1.00 89.50 90 CYS A C 1
ATOM 722 O O . CYS A 1 90 ? -9.031 1.036 16.475 1.00 89.50 90 CYS A O 1
ATOM 724 N N . GLN A 1 91 ? -8.529 3.008 15.533 1.00 88.75 91 GLN A N 1
ATOM 725 C CA . GLN A 1 91 ? -7.350 3.258 16.368 1.00 88.75 91 GLN A CA 1
ATOM 726 C C . GLN A 1 91 ? -7.707 3.294 17.864 1.00 88.75 91 GLN A C 1
ATOM 728 O O . GLN A 1 91 ? -7.154 2.533 18.651 1.00 88.75 91 GLN A O 1
ATOM 733 N N . THR A 1 92 ? -8.687 4.125 18.233 1.00 91.69 92 THR A N 1
ATOM 734 C CA . THR A 1 92 ? -9.198 4.276 19.602 1.00 91.69 92 THR A CA 1
ATOM 735 C C . THR A 1 92 ? -9.670 2.947 20.187 1.00 91.69 92 THR A C 1
ATOM 737 O O . THR A 1 92 ? -9.231 2.572 21.268 1.00 91.69 92 THR A O 1
ATOM 740 N N . ALA A 1 93 ? -10.497 2.198 19.455 1.00 93.25 93 ALA A N 1
ATOM 741 C CA . ALA A 1 93 ? -11.004 0.892 19.862 1.00 93.25 93 ALA A CA 1
ATOM 742 C C . ALA A 1 93 ? -9.864 -0.101 20.131 1.00 93.25 93 ALA A C 1
ATOM 744 O O . ALA A 1 93 ? -9.824 -0.730 21.187 1.00 93.25 93 ALA A O 1
ATOM 745 N N . THR A 1 94 ? -8.908 -0.215 19.204 1.00 92.44 94 THR A N 1
ATOM 746 C CA . THR A 1 94 ? -7.796 -1.160 19.344 1.00 92.44 94 THR A CA 1
ATOM 747 C C . THR A 1 94 ? -6.858 -0.777 20.491 1.00 92.44 94 THR A C 1
ATOM 749 O O . THR A 1 94 ? -6.432 -1.662 21.229 1.00 92.44 94 THR A O 1
ATOM 752 N N . VAL A 1 95 ? -6.570 0.515 20.701 1.00 91.62 95 VAL A N 1
ATOM 753 C CA . VAL A 1 95 ? -5.745 0.968 21.836 1.00 91.62 95 VAL A CA 1
ATOM 754 C C . VAL A 1 95 ? -6.454 0.734 23.172 1.00 91.62 95 VAL A C 1
ATOM 756 O O . VAL A 1 95 ? -5.821 0.215 24.088 1.00 91.62 95 VAL A O 1
ATOM 759 N N . ILE A 1 96 ? -7.754 1.047 23.283 1.00 92.19 96 ILE A N 1
ATOM 760 C CA . ILE A 1 96 ? -8.548 0.771 24.495 1.00 92.19 96 ILE A CA 1
ATOM 761 C C . ILE A 1 96 ? -8.477 -0.714 24.846 1.00 92.19 96 ILE A C 1
ATOM 763 O O . ILE A 1 96 ? -8.155 -1.054 25.985 1.00 92.19 96 ILE A O 1
ATOM 767 N N . HIS A 1 97 ? -8.730 -1.592 23.872 1.00 93.81 97 HIS A N 1
ATOM 768 C CA . HIS A 1 97 ? -8.659 -3.034 24.086 1.00 93.81 97 HIS A CA 1
ATOM 769 C C . HIS A 1 97 ? -7.248 -3.457 24.510 1.00 93.81 97 HIS A C 1
ATOM 771 O O . HIS A 1 97 ? -7.092 -4.116 25.530 1.00 93.81 97 HIS A O 1
ATOM 777 N N . ALA A 1 98 ? -6.211 -3.038 23.775 1.00 90.81 98 ALA A N 1
ATOM 778 C CA . ALA A 1 98 ? -4.826 -3.412 24.057 1.00 90.81 98 ALA A CA 1
ATOM 779 C C . ALA A 1 98 ? -4.354 -2.973 25.453 1.00 90.81 98 ALA A C 1
ATOM 781 O O . ALA A 1 98 ? -3.663 -3.734 26.129 1.00 90.81 98 ALA A O 1
ATOM 782 N N . VAL A 1 99 ? -4.729 -1.769 25.898 1.00 89.75 99 VAL A N 1
ATOM 783 C CA . VAL A 1 99 ? -4.440 -1.298 27.259 1.00 89.75 99 VAL A CA 1
ATOM 784 C C . VAL A 1 99 ? -5.229 -2.118 28.276 1.00 89.75 99 VAL A C 1
ATOM 786 O O . VAL A 1 99 ? -4.632 -2.658 29.199 1.00 89.75 99 VAL A O 1
ATOM 789 N N . SER A 1 100 ? -6.536 -2.293 28.068 1.00 87.81 100 SER A N 1
ATOM 790 C CA . SER A 1 100 ? -7.407 -3.022 29.001 1.00 87.81 100 SER A CA 1
ATOM 791 C C . SER A 1 100 ? -6.990 -4.480 29.215 1.00 87.81 100 SER A C 1
ATOM 793 O O . SER A 1 100 ? -7.144 -5.000 30.314 1.00 87.81 100 SER A O 1
ATOM 795 N N . THR A 1 101 ? -6.494 -5.161 28.176 1.00 85.69 101 THR A N 1
ATOM 796 C CA . THR A 1 101 ? -6.090 -6.575 28.261 1.00 85.69 101 THR A CA 1
ATOM 797 C C . THR A 1 101 ? -4.610 -6.765 28.586 1.00 85.69 101 THR A C 1
ATOM 799 O O . THR A 1 101 ? -4.213 -7.838 29.030 1.00 85.69 101 THR A O 1
ATOM 802 N N . GLY A 1 102 ? -3.773 -5.764 28.300 1.00 81.06 102 GLY A N 1
ATOM 803 C CA . GLY A 1 102 ? -2.314 -5.867 28.371 1.00 81.06 102 GLY A CA 1
ATOM 804 C C . GLY A 1 102 ? -1.674 -5.174 29.572 1.00 81.06 102 GLY A C 1
ATOM 805 O O . GLY A 1 102 ? -0.480 -5.360 29.803 1.00 81.06 102 GLY A O 1
ATOM 806 N N . THR A 1 103 ? -2.418 -4.363 30.328 1.00 76.31 103 THR A N 1
ATOM 807 C CA . THR A 1 103 ? -1.895 -3.630 31.488 1.00 76.31 103 THR A CA 1
ATOM 808 C C . THR A 1 103 ? -2.813 -3.773 32.703 1.00 76.31 103 THR A C 1
ATOM 810 O O . THR A 1 103 ? -3.979 -4.131 32.586 1.00 76.31 103 THR A O 1
ATOM 813 N N . MET A 1 104 ? -2.285 -3.472 33.892 1.00 72.06 104 MET A N 1
ATOM 814 C CA . MET A 1 104 ? -3.066 -3.386 35.138 1.00 72.06 104 MET A CA 1
ATOM 815 C C . MET A 1 104 ? -3.675 -1.985 35.331 1.00 72.06 104 MET A C 1
ATOM 817 O O . MET A 1 104 ? -3.837 -1.534 36.463 1.00 72.06 104 MET A O 1
ATOM 821 N N . ALA A 1 105 ? -3.921 -1.250 34.241 1.00 73.44 105 ALA A N 1
ATOM 822 C CA . ALA A 1 105 ? -4.449 0.106 34.322 1.00 73.44 105 ALA A CA 1
ATOM 823 C C . ALA A 1 105 ? -5.888 0.097 34.849 1.00 73.44 105 ALA A C 1
ATOM 825 O O . ALA A 1 105 ? -6.721 -0.687 34.391 1.00 73.44 105 ALA A O 1
ATOM 826 N N . ASP A 1 106 ? -6.179 0.995 35.788 1.00 77.44 106 ASP A N 1
ATOM 827 C CA . ASP A 1 106 ? -7.540 1.201 36.263 1.00 77.44 106 ASP A CA 1
ATOM 828 C C . ASP A 1 106 ? -8.304 2.092 35.277 1.00 77.44 106 ASP A C 1
ATOM 830 O O . ASP A 1 106 ? -8.053 3.291 35.157 1.00 77.44 106 ASP A O 1
ATOM 834 N N . LEU A 1 107 ? -9.219 1.470 34.535 1.00 81.94 107 LEU A N 1
ATOM 835 C CA . LEU A 1 107 ? -10.080 2.128 33.553 1.00 81.94 107 LEU A CA 1
ATOM 836 C C . LEU A 1 107 ? -11.534 2.233 34.038 1.00 81.94 107 LEU A C 1
ATOM 838 O O . LEU A 1 107 ? -12.418 2.526 33.229 1.00 81.94 107 LEU A O 1
ATOM 842 N N . ALA A 1 108 ? -11.807 1.959 35.322 1.00 78.56 108 ALA A N 1
ATOM 843 C CA . ALA A 1 108 ? -13.165 1.829 35.851 1.00 78.56 108 ALA A CA 1
ATOM 844 C C . ALA A 1 108 ? -14.022 3.091 35.652 1.00 78.56 108 ALA A C 1
ATOM 846 O O . ALA A 1 108 ? -15.204 2.979 35.327 1.00 78.56 108 ALA A O 1
ATOM 847 N N . ASP A 1 109 ? -13.411 4.272 35.765 1.00 82.50 109 ASP A N 1
ATOM 848 C CA . ASP A 1 109 ? -14.097 5.564 35.646 1.00 82.50 109 ASP A CA 1
ATOM 849 C C . ASP A 1 109 ? -14.062 6.158 34.229 1.00 82.50 109 ASP A C 1
ATOM 851 O O . ASP A 1 109 ? -14.569 7.258 33.990 1.00 82.50 109 ASP A O 1
ATOM 855 N N . GLY A 1 110 ? -13.471 5.443 33.268 1.00 90.31 110 GLY A N 1
ATOM 856 C CA . GLY A 1 110 ? -13.348 5.908 31.894 1.00 90.31 110 GLY A CA 1
ATOM 857 C C . GLY A 1 110 ? -14.587 5.634 31.046 1.00 90.31 110 GLY A C 1
ATOM 858 O O . GLY A 1 110 ? -15.203 4.566 31.111 1.00 90.31 110 GLY A O 1
ATOM 859 N N . TYR A 1 111 ? -14.910 6.584 30.167 1.00 93.12 111 TYR A N 1
ATOM 860 C CA . TYR A 1 111 ? -16.018 6.477 29.217 1.00 93.12 111 TYR A CA 1
ATOM 861 C C . TYR A 1 111 ? -15.602 6.935 27.824 1.00 93.12 111 TYR A C 1
ATOM 863 O O . TYR A 1 111 ? -14.720 7.775 27.672 1.00 93.12 111 TYR A O 1
ATOM 871 N N . VAL A 1 112 ? -16.300 6.448 26.798 1.00 92.38 112 VAL A N 1
ATOM 872 C CA . VAL A 1 112 ? -16.101 6.879 25.408 1.00 92.38 112 VAL A CA 1
ATOM 873 C C . VAL A 1 112 ? -17.421 7.040 24.662 1.00 92.38 112 VAL A C 1
ATOM 875 O O . VAL A 1 112 ? -18.354 6.249 24.829 1.00 92.38 112 VAL A O 1
ATOM 878 N N . HIS A 1 113 ? -17.516 8.094 23.849 1.00 91.50 113 HIS A N 1
ATOM 879 C CA . HIS A 1 113 ? -18.693 8.368 23.031 1.00 91.50 113 HIS A CA 1
ATOM 880 C C . HIS A 1 113 ? -18.852 7.303 21.944 1.00 91.50 113 HIS A C 1
ATOM 882 O O . HIS A 1 113 ? -17.950 7.104 21.133 1.00 91.50 113 HIS A O 1
ATOM 888 N N . VAL A 1 114 ? -20.025 6.666 21.876 1.00 91.94 114 VAL A N 1
ATOM 889 C CA . VAL A 1 114 ? -20.351 5.708 20.808 1.00 91.94 114 VAL A CA 1
ATOM 890 C C . VAL A 1 114 ? -21.582 6.172 20.036 1.00 91.94 114 VAL A C 1
ATOM 892 O O . VAL A 1 114 ? -22.664 6.377 20.592 1.00 91.94 114 VAL A O 1
ATOM 895 N N . LYS A 1 115 ? -21.447 6.352 18.724 1.00 91.81 115 LYS A N 1
ATOM 896 C CA . LYS A 1 115 ? -22.566 6.583 17.808 1.00 91.81 115 LYS A CA 1
ATOM 897 C C . LYS A 1 115 ? -22.926 5.261 17.137 1.00 91.81 115 LYS A C 1
ATOM 899 O O . LYS A 1 115 ? -22.114 4.737 16.388 1.00 91.81 115 LYS A O 1
ATOM 904 N N . ILE A 1 116 ? -24.134 4.757 17.377 1.00 91.88 116 ILE A N 1
ATOM 905 C CA . ILE A 1 116 ? -24.662 3.574 16.685 1.00 91.88 116 ILE A CA 1
ATOM 906 C C . ILE A 1 116 ? -25.620 4.038 15.587 1.00 91.88 116 ILE A C 1
ATOM 908 O O . ILE A 1 116 ? -26.424 4.945 15.813 1.00 91.88 116 ILE A O 1
ATOM 912 N N . ILE A 1 117 ? -25.499 3.450 14.402 1.00 92.25 117 ILE A N 1
ATOM 913 C CA . ILE A 1 117 ? -26.330 3.727 13.233 1.00 92.25 117 ILE A CA 1
ATOM 914 C C . ILE A 1 117 ? -26.879 2.392 12.722 1.00 92.25 117 ILE A C 1
ATOM 916 O O . ILE A 1 117 ? -26.111 1.526 12.312 1.00 92.25 117 ILE A O 1
ATOM 920 N N . GLU A 1 118 ? -28.198 2.229 12.736 1.00 93.44 118 GLU A N 1
ATOM 921 C CA . GLU A 1 118 ? -28.863 1.095 12.089 1.00 93.44 118 GLU A CA 1
ATOM 922 C C . GLU A 1 118 ? -29.038 1.391 10.597 1.00 93.44 118 GLU A C 1
ATOM 924 O O . GLU A 1 118 ? -29.661 2.392 10.232 1.00 93.44 118 GLU A O 1
ATOM 929 N N . THR A 1 119 ? -28.442 0.579 9.726 1.00 92.44 119 THR A N 1
ATOM 930 C CA . THR A 1 119 ? -28.571 0.723 8.274 1.00 92.44 119 THR A CA 1
ATOM 931 C C . THR A 1 119 ? -28.062 -0.516 7.537 1.00 92.44 119 THR A C 1
ATOM 933 O O . THR A 1 119 ? -27.057 -1.108 7.920 1.00 92.44 119 THR A O 1
ATOM 936 N N . ASN A 1 120 ? -28.712 -0.833 6.417 1.00 88.88 120 ASN A N 1
ATOM 937 C CA . ASN A 1 120 ? -28.259 -1.838 5.448 1.00 88.88 120 ASN A CA 1
ATOM 938 C C . ASN A 1 120 ? -27.752 -1.198 4.139 1.00 88.88 120 ASN A C 1
ATOM 940 O O . ASN A 1 120 ? -27.411 -1.907 3.194 1.00 88.88 120 ASN A O 1
ATOM 944 N N . ASP A 1 121 ? -27.719 0.139 4.048 1.00 89.62 121 ASP A N 1
ATOM 945 C CA . ASP A 1 121 ? -27.241 0.850 2.857 1.00 89.62 121 ASP A CA 1
ATOM 946 C C . ASP A 1 121 ? -25.709 0.923 2.867 1.00 89.62 121 ASP A C 1
ATOM 948 O O . ASP A 1 121 ? -25.103 1.771 3.531 1.00 89.62 121 ASP A O 1
ATOM 952 N N . SER A 1 122 ? -25.074 0.053 2.080 1.00 83.69 122 SER A N 1
ATOM 953 C CA . SER A 1 122 ? -23.617 0.002 1.936 1.00 83.69 122 SER A CA 1
ATOM 954 C C . SER A 1 122 ? -23.013 1.324 1.460 1.00 83.69 122 SER A C 1
ATOM 956 O O . SER A 1 122 ? -21.911 1.676 1.879 1.00 83.69 122 SER A O 1
ATOM 958 N N . THR A 1 123 ? -23.725 2.085 0.621 1.00 84.69 123 THR A N 1
ATOM 959 C CA . THR A 1 123 ? -23.242 3.385 0.131 1.00 84.69 123 THR A CA 1
ATOM 960 C C . THR A 1 123 ? -23.262 4.427 1.243 1.00 84.69 123 THR A C 1
ATOM 962 O O . THR A 1 123 ? -22.367 5.268 1.335 1.00 84.69 123 THR A O 1
ATOM 965 N N . PHE A 1 124 ? -24.268 4.384 2.119 1.00 86.62 124 PHE A N 1
ATOM 966 C CA . PHE A 1 124 ? -24.341 5.266 3.276 1.00 86.62 124 PHE A CA 1
ATOM 967 C C . PHE A 1 124 ? -23.279 4.918 4.315 1.00 86.62 124 PHE A C 1
ATOM 969 O O . PHE A 1 124 ? -22.610 5.824 4.808 1.00 86.62 124 PHE A O 1
ATOM 976 N N . ILE A 1 125 ? -23.073 3.629 4.590 1.00 84.81 125 ILE A N 1
ATOM 977 C CA . ILE A 1 125 ? -21.993 3.136 5.454 1.00 84.81 125 ILE A CA 1
ATOM 978 C C . ILE A 1 125 ? -20.640 3.673 4.981 1.00 84.81 125 ILE A C 1
ATOM 980 O O . ILE A 1 125 ? -19.879 4.223 5.780 1.00 84.81 125 ILE A O 1
ATOM 984 N N . GLU A 1 126 ? -20.366 3.571 3.679 1.00 78.94 126 GLU A N 1
ATOM 985 C CA . GLU A 1 126 ? -19.150 4.106 3.077 1.00 78.94 126 GLU A CA 1
ATOM 986 C C . GLU A 1 126 ? -19.052 5.621 3.288 1.00 78.94 126 GLU A C 1
ATOM 988 O O . GLU A 1 126 ? -18.075 6.086 3.870 1.00 78.94 126 GLU A O 1
ATOM 993 N N . ARG A 1 127 ? -20.092 6.398 2.948 1.00 82.31 127 ARG A N 1
ATOM 994 C CA . ARG A 1 127 ? -20.109 7.857 3.184 1.00 82.31 127 ARG A CA 1
ATOM 995 C C . ARG A 1 127 ? -19.858 8.225 4.649 1.00 82.31 127 ARG A C 1
ATOM 997 O O . ARG A 1 127 ? -19.133 9.182 4.916 1.00 82.31 127 ARG A O 1
ATOM 1004 N N . VAL A 1 128 ? -20.427 7.479 5.598 1.00 82.56 128 VAL A N 1
ATOM 1005 C CA . VAL A 1 128 ? -20.199 7.688 7.036 1.00 82.56 128 VAL A CA 1
ATOM 1006 C C . VAL A 1 128 ? -18.745 7.400 7.399 1.00 82.56 128 VAL A C 1
ATOM 1008 O O . VAL A 1 128 ? -18.130 8.217 8.089 1.00 82.56 128 VAL A O 1
ATOM 1011 N N . ALA A 1 129 ? -18.175 6.289 6.925 1.00 77.56 129 ALA A N 1
ATOM 1012 C CA . ALA A 1 129 ? -16.764 5.965 7.126 1.00 77.56 129 ALA A CA 1
ATOM 1013 C C . ALA A 1 129 ? -15.851 7.066 6.559 1.00 77.56 129 ALA A C 1
ATOM 1015 O O . ALA A 1 129 ? -14.869 7.442 7.195 1.00 77.56 129 ALA A O 1
ATOM 1016 N N . LEU A 1 130 ? -16.192 7.647 5.407 1.00 73.69 130 LEU A N 1
ATOM 1017 C CA . LEU A 1 130 ? -15.416 8.738 4.814 1.00 73.69 130 LEU A CA 1
ATOM 1018 C C . LEU A 1 130 ? -15.527 10.045 5.613 1.00 73.69 130 LEU A C 1
ATOM 1020 O O . LEU A 1 130 ? -14.513 10.672 5.911 1.00 73.69 130 LEU A O 1
ATOM 1024 N N . ALA A 1 131 ? -16.738 10.447 6.005 1.00 73.06 131 ALA A N 1
ATOM 1025 C CA . ALA A 1 131 ? -16.977 11.725 6.682 1.00 73.06 131 ALA A CA 1
ATOM 1026 C C . ALA A 1 131 ? -16.437 11.774 8.126 1.00 73.06 131 ALA A C 1
ATOM 1028 O O . ALA A 1 131 ? -15.998 12.819 8.607 1.00 73.06 131 ALA A O 1
ATOM 1029 N N . SER A 1 132 ? -16.475 10.643 8.832 1.00 66.06 132 SER A N 1
ATOM 1030 C CA . SER A 1 132 ? -16.100 10.547 10.251 1.00 66.06 132 SER A CA 1
ATOM 1031 C C . SER A 1 132 ? -14.586 10.517 10.498 1.00 66.06 132 SER A C 1
ATOM 1033 O O . SER A 1 132 ? -14.133 10.793 11.606 1.00 66.06 132 SER A O 1
ATOM 1035 N N . ASN A 1 133 ? -13.779 10.241 9.472 1.00 60.06 133 ASN A N 1
ATOM 1036 C CA . ASN A 1 13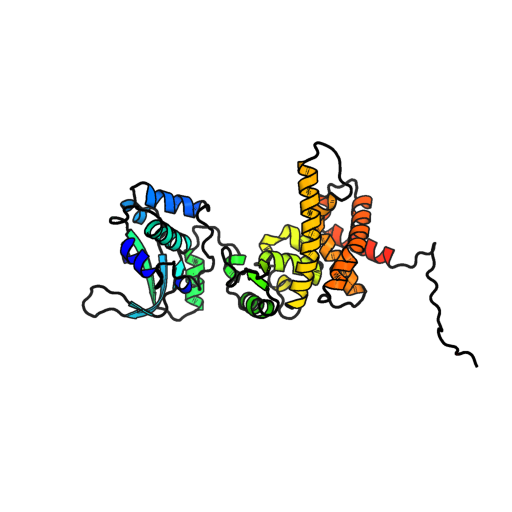3 ? -12.320 10.133 9.576 1.00 60.06 133 ASN A CA 1
ATOM 1037 C C . ASN A 1 133 ? -11.576 11.465 9.310 1.00 60.06 133 ASN A C 1
ATOM 1039 O O . ASN A 1 133 ? -10.367 11.466 9.098 1.00 60.06 133 ASN A O 1
ATOM 1043 N N . THR A 1 134 ? -12.268 12.608 9.358 1.00 53.31 134 THR A N 1
ATOM 1044 C CA . THR A 1 134 ? -11.755 13.949 8.999 1.00 53.31 134 THR A CA 1
ATOM 1045 C C . THR A 1 134 ? -10.674 14.523 9.926 1.00 53.31 134 THR A C 1
ATOM 1047 O O . THR A 1 134 ? -10.009 15.482 9.545 1.00 53.31 134 THR A O 1
ATOM 1050 N N . GLN A 1 135 ? -10.436 13.935 11.104 1.00 52.34 135 GLN A N 1
ATOM 1051 C CA . GLN A 1 135 ? -9.418 14.406 12.061 1.00 52.34 135 GLN A CA 1
ATOM 1052 C C . GLN A 1 135 ? -8.011 13.821 11.827 1.00 52.34 135 GLN A C 1
ATOM 1054 O O . GLN A 1 135 ? -7.033 14.364 12.328 1.00 52.34 135 GLN A O 1
ATOM 1059 N N . SER A 1 136 ? -7.869 12.763 11.015 1.00 56.03 136 SER A N 1
ATOM 1060 C CA . SER A 1 136 ? -6.562 12.273 10.545 1.00 56.03 136 SER A CA 1
ATOM 1061 C C . SER A 1 136 ? -6.574 12.222 9.022 1.00 56.03 136 SER A C 1
ATOM 1063 O O . SER A 1 136 ? -7.532 11.704 8.460 1.00 56.03 136 SER A O 1
ATOM 1065 N N . ARG A 1 137 ? -5.542 12.742 8.339 1.00 64.50 137 ARG A N 1
ATOM 1066 C CA . ARG A 1 137 ? -5.512 12.835 6.864 1.00 64.50 137 ARG A CA 1
ATOM 1067 C C . ARG A 1 137 ? -5.868 11.488 6.215 1.00 64.50 137 ARG A C 1
ATOM 1069 O O . ARG A 1 137 ? -5.052 10.560 6.217 1.00 64.50 137 ARG A O 1
ATOM 1076 N N . ILE A 1 138 ? -7.075 11.400 5.655 1.00 70.00 138 ILE A N 1
ATOM 1077 C CA . ILE A 1 138 ? -7.497 10.282 4.811 1.00 70.00 138 ILE A CA 1
ATOM 1078 C C . ILE A 1 138 ? -6.768 10.432 3.481 1.00 70.00 138 ILE A C 1
ATOM 1080 O O . ILE A 1 138 ? -6.759 11.510 2.885 1.00 70.00 138 ILE A O 1
ATOM 1084 N N . LEU A 1 139 ? -6.110 9.367 3.036 1.00 81.12 139 LEU A N 1
ATOM 1085 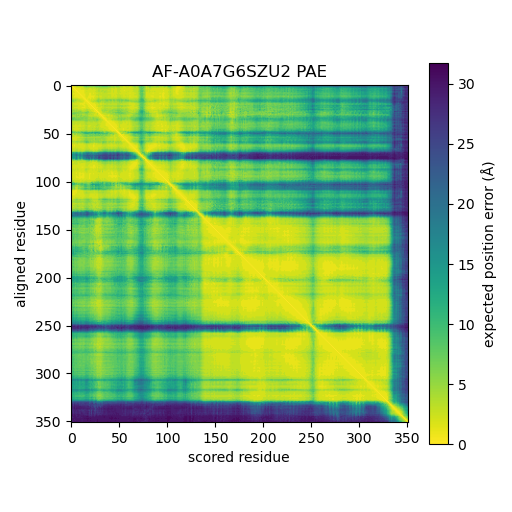C CA . LEU A 1 139 ? -5.473 9.336 1.726 1.00 81.12 139 LEU A CA 1
ATOM 1086 C C . LEU A 1 139 ? -6.472 8.808 0.696 1.00 81.12 139 LEU A C 1
ATOM 1088 O O . LEU A 1 139 ? -7.281 7.943 1.021 1.00 81.12 139 LEU A O 1
ATOM 1092 N N . ASN A 1 140 ? -6.354 9.232 -0.566 1.00 87.06 140 ASN A N 1
ATOM 1093 C CA . ASN A 1 140 ? -7.143 8.664 -1.671 1.00 87.06 140 ASN A CA 1
ATOM 1094 C C . ASN A 1 140 ? -7.052 7.130 -1.717 1.00 87.06 140 ASN A C 1
ATOM 1096 O O . ASN A 1 140 ? -8.025 6.446 -2.019 1.00 87.06 140 ASN A O 1
ATOM 1100 N N . ARG A 1 141 ? -5.897 6.581 -1.319 1.00 88.75 141 ARG A N 1
ATOM 1101 C CA . ARG A 1 141 ? -5.715 5.142 -1.126 1.00 88.75 141 ARG A CA 1
ATOM 1102 C C . ARG A 1 141 ? -6.720 4.538 -0.150 1.00 88.75 141 ARG A C 1
ATOM 1104 O O . ARG A 1 141 ? -7.276 3.489 -0.446 1.00 88.75 141 ARG A O 1
ATOM 1111 N N . ASP A 1 142 ? -6.915 5.160 1.011 1.00 84.62 142 ASP A N 1
ATOM 1112 C CA . ASP A 1 142 ? -7.823 4.632 2.031 1.00 84.62 142 ASP A CA 1
ATOM 1113 C C . ASP A 1 142 ? -9.268 4.640 1.495 1.00 84.62 142 ASP A C 1
ATOM 1115 O O . ASP A 1 142 ? -10.000 3.675 1.699 1.00 84.62 142 ASP A O 1
ATOM 1119 N N . LEU A 1 143 ? -9.642 5.678 0.728 1.00 83.38 143 LEU A N 1
ATOM 1120 C CA . LEU A 1 143 ? -10.950 5.774 0.059 1.00 83.38 143 LEU A CA 1
ATOM 1121 C C . LEU A 1 143 ? -11.171 4.622 -0.931 1.00 83.38 143 LEU A C 1
ATOM 1123 O O . LEU A 1 143 ? -12.241 4.027 -0.970 1.00 83.38 143 LEU A O 1
ATOM 1127 N N . ARG A 1 144 ? -10.142 4.278 -1.712 1.00 89.81 144 ARG A N 1
ATOM 1128 C CA . ARG A 1 144 ? -10.201 3.220 -2.731 1.00 89.81 144 ARG A CA 1
ATOM 1129 C C . ARG A 1 144 ? -9.941 1.815 -2.189 1.00 89.81 144 ARG A C 1
ATOM 1131 O O . ARG A 1 144 ? -10.090 0.853 -2.931 1.00 89.81 144 ARG A O 1
ATOM 1138 N N . ALA A 1 145 ? -9.590 1.641 -0.914 1.00 87.19 145 ALA A N 1
ATOM 1139 C CA . ALA A 1 145 ? -9.213 0.331 -0.365 1.00 87.19 145 ALA A CA 1
ATOM 1140 C C . ALA A 1 145 ? -10.359 -0.704 -0.353 1.00 87.19 145 ALA A C 1
ATOM 1142 O O . ALA A 1 145 ? -10.123 -1.908 -0.209 1.00 87.19 145 ALA A O 1
ATOM 1143 N N . ASN A 1 146 ? -11.604 -0.240 -0.473 1.00 86.06 146 ASN A N 1
ATOM 1144 C CA . ASN A 1 146 ? -12.805 -1.066 -0.582 1.00 86.06 146 ASN A CA 1
ATOM 1145 C C . ASN A 1 146 ? -13.381 -1.103 -2.012 1.00 86.06 146 ASN A C 1
ATOM 1147 O O . ASN A 1 146 ? -14.422 -1.723 -2.214 1.00 86.06 146 ASN A O 1
ATOM 1151 N N . ASP A 1 147 ? -12.714 -0.487 -2.989 1.00 90.69 147 ASP A N 1
ATOM 1152 C CA . ASP A 1 147 ? -13.105 -0.545 -4.397 1.00 90.69 147 ASP A CA 1
ATOM 1153 C C . ASP A 1 147 ? -13.112 -2.001 -4.901 1.00 90.69 147 ASP A C 1
ATOM 1155 O O . ASP A 1 147 ? -12.303 -2.837 -4.472 1.00 90.69 147 ASP A O 1
ATOM 1159 N N . ASN A 1 148 ? -14.036 -2.315 -5.811 1.00 92.31 148 ASN A N 1
ATOM 1160 C CA . ASN A 1 148 ? -14.191 -3.658 -6.360 1.00 92.31 148 ASN A CA 1
ATOM 1161 C C . ASN A 1 148 ? -12.914 -4.153 -7.044 1.00 92.31 148 ASN A C 1
ATOM 1163 O O . ASN A 1 148 ? -12.565 -5.317 -6.855 1.00 92.31 148 ASN A O 1
ATOM 1167 N N . ILE A 1 149 ? -12.180 -3.284 -7.748 1.00 95.62 149 ILE A N 1
ATOM 1168 C CA . ILE A 1 149 ? -10.919 -3.660 -8.399 1.00 95.62 149 ILE A CA 1
ATOM 1169 C C . ILE A 1 149 ? -9.894 -4.100 -7.347 1.00 95.62 149 ILE A C 1
ATOM 1171 O O . ILE A 1 149 ? -9.257 -5.143 -7.485 1.00 95.62 149 ILE A O 1
ATOM 1175 N N . GLN A 1 150 ? -9.772 -3.363 -6.237 1.00 96.12 150 GLN A N 1
ATOM 1176 C CA . GLN A 1 150 ? -8.823 -3.706 -5.169 1.00 96.12 150 GLN A CA 1
ATOM 1177 C C . GLN A 1 150 ? -9.185 -5.025 -4.484 1.00 96.12 150 GLN A C 1
ATOM 1179 O O . GLN A 1 150 ? -8.300 -5.819 -4.175 1.00 96.12 150 GLN A O 1
ATOM 1184 N N . ARG A 1 151 ? -10.481 -5.282 -4.264 1.00 93.75 151 ARG A N 1
ATOM 1185 C CA . ARG A 1 151 ? -10.957 -6.560 -3.712 1.00 93.75 151 ARG A CA 1
ATOM 1186 C C . ARG A 1 151 ? -10.687 -7.719 -4.670 1.00 93.75 151 ARG A C 1
ATOM 1188 O O . ARG A 1 151 ? -10.192 -8.752 -4.235 1.00 93.75 151 ARG A O 1
ATOM 1195 N N . GLN A 1 152 ? -10.953 -7.537 -5.962 1.00 95.94 152 GLN A N 1
ATOM 1196 C CA . GLN A 1 152 ? -10.669 -8.545 -6.985 1.00 95.94 152 GLN A CA 1
ATOM 1197 C C . GLN A 1 152 ? -9.176 -8.874 -7.057 1.00 95.94 152 GLN A C 1
ATOM 1199 O O . GLN A 1 152 ? -8.822 -10.045 -7.123 1.00 95.94 152 GLN A O 1
ATOM 1204 N N . LEU A 1 153 ? -8.290 -7.878 -6.953 1.00 97.12 153 LEU A N 1
ATOM 1205 C CA . LEU A 1 153 ? -6.844 -8.118 -6.913 1.00 97.12 153 LEU A CA 1
ATOM 1206 C C . LEU A 1 153 ? -6.419 -8.992 -5.725 1.00 97.12 153 LEU A C 1
ATOM 1208 O O . LEU A 1 153 ? -5.541 -9.835 -5.894 1.00 97.12 153 LEU A O 1
ATOM 1212 N N . VAL A 1 154 ? -7.051 -8.856 -4.551 1.00 95.69 154 VAL A N 1
ATOM 1213 C CA . VAL A 1 154 ? -6.808 -9.770 -3.417 1.00 95.69 154 VAL A CA 1
ATOM 1214 C C . VAL A 1 154 ? -7.153 -11.208 -3.805 1.00 95.69 154 VAL A C 1
ATOM 1216 O O . VAL A 1 154 ? -6.348 -12.113 -3.578 1.00 95.69 154 VAL A O 1
ATOM 1219 N N . GLU A 1 155 ? -8.332 -11.421 -4.394 1.00 95.62 155 GLU A N 1
ATOM 1220 C CA . GLU A 1 155 ? -8.791 -12.751 -4.805 1.00 95.62 155 GLU A CA 1
ATOM 1221 C C . GLU A 1 155 ? -7.881 -13.366 -5.871 1.00 95.62 155 GLU A C 1
ATOM 1223 O O . GLU A 1 155 ? -7.511 -14.533 -5.760 1.00 95.62 155 GLU A O 1
ATOM 1228 N N . CYS A 1 156 ? -7.466 -12.568 -6.855 1.00 96.38 156 CYS A N 1
ATOM 1229 C CA . CYS A 1 156 ? -6.639 -13.007 -7.972 1.00 96.38 156 CYS A CA 1
ATOM 1230 C C . CYS A 1 156 ? -5.176 -13.263 -7.584 1.00 96.38 156 CYS A C 1
ATOM 1232 O O . CYS A 1 156 ? -4.552 -14.155 -8.145 1.00 96.38 156 CYS A O 1
ATOM 1234 N N . LEU A 1 157 ? -4.608 -12.520 -6.628 1.00 97.19 157 LEU A N 1
ATOM 1235 C CA . LEU A 1 157 ? -3.207 -12.687 -6.210 1.00 97.19 157 LEU A CA 1
ATOM 1236 C C . LEU A 1 157 ? -3.019 -13.806 -5.174 1.00 97.19 157 LEU A C 1
ATOM 1238 O O . LEU A 1 157 ? -1.936 -14.393 -5.081 1.00 97.19 157 LEU A O 1
ATOM 1242 N N . ARG A 1 158 ? -4.065 -14.146 -4.410 1.00 95.62 158 ARG A N 1
ATOM 1243 C CA . ARG A 1 158 ? -3.989 -15.157 -3.345 1.00 95.62 158 ARG A CA 1
ATOM 1244 C C . ARG A 1 158 ? -3.548 -16.550 -3.830 1.00 95.62 158 ARG A C 1
ATOM 1246 O O . ARG A 1 158 ? -2.693 -17.128 -3.155 1.00 95.62 158 ARG A O 1
ATOM 1253 N N . PRO A 1 159 ? -4.047 -17.103 -4.958 1.00 95.62 159 PRO A N 1
ATOM 1254 C CA . PRO A 1 159 ? -3.591 -18.394 -5.485 1.00 95.62 159 PRO A CA 1
ATOM 1255 C C . PRO A 1 159 ? -2.090 -18.442 -5.792 1.00 95.62 159 PRO A C 1
ATOM 1257 O O . PRO A 1 159 ? -1.485 -19.506 -5.722 1.00 95.62 159 PRO A O 1
ATOM 1260 N N . HIS A 1 160 ? -1.471 -17.289 -6.056 1.00 95.50 160 HIS A N 1
ATOM 1261 C CA . HIS A 1 160 ? -0.036 -17.155 -6.318 1.00 95.50 160 HIS A CA 1
ATOM 1262 C C . HIS A 1 160 ? 0.796 -16.945 -5.037 1.00 95.50 160 HIS A C 1
ATOM 1264 O O . HIS A 1 160 ? 1.951 -16.529 -5.105 1.00 95.50 160 HIS A O 1
ATOM 1270 N N . ASN A 1 161 ? 0.222 -17.219 -3.858 1.00 95.94 161 ASN A N 1
ATOM 1271 C CA . ASN A 1 161 ? 0.840 -17.023 -2.541 1.00 95.94 161 ASN A CA 1
ATOM 1272 C C . ASN A 1 161 ? 1.213 -15.556 -2.229 1.00 95.94 161 ASN A C 1
ATOM 1274 O O . ASN A 1 161 ? 2.134 -15.281 -1.450 1.00 95.94 161 ASN A O 1
ATOM 1278 N N . TYR A 1 162 ? 0.474 -14.606 -2.812 1.00 97.19 162 TYR A N 1
ATOM 1279 C CA . TYR A 1 162 ? 0.617 -13.185 -2.515 1.00 97.19 162 TYR A CA 1
ATOM 1280 C C . TYR A 1 162 ? -0.515 -12.657 -1.639 1.00 97.19 162 TYR A C 1
ATOM 1282 O O . TYR A 1 162 ? -1.696 -12.931 -1.845 1.00 97.19 162 TYR A O 1
ATOM 1290 N N . PHE A 1 163 ? -0.132 -11.853 -0.657 1.00 97.06 163 PHE A N 1
ATOM 1291 C CA . PHE A 1 163 ? -1.005 -11.029 0.151 1.00 97.06 163 PHE A CA 1
ATOM 1292 C C . PHE A 1 163 ? -0.975 -9.594 -0.385 1.00 97.06 163 PHE A C 1
ATOM 1294 O O . PHE A 1 163 ? 0.043 -8.900 -0.299 1.00 97.06 163 PHE A O 1
ATOM 1301 N N . TYR A 1 164 ? -2.095 -9.166 -0.966 1.00 97.12 164 TYR A N 1
ATOM 1302 C CA . TYR A 1 164 ? -2.265 -7.817 -1.492 1.00 97.12 164 TYR A CA 1
ATOM 1303 C C . TYR A 1 164 ? -2.748 -6.872 -0.389 1.00 97.12 164 TYR A C 1
ATOM 1305 O O . TYR A 1 164 ? -3.894 -6.950 0.053 1.00 97.12 164 TYR A O 1
ATOM 1313 N N . VAL A 1 165 ? -1.861 -5.985 0.061 1.00 95.94 165 VAL A N 1
ATOM 1314 C CA . VAL A 1 165 ? -2.127 -5.044 1.155 1.00 95.94 165 VAL A CA 1
ATOM 1315 C C . VAL A 1 165 ? -2.902 -3.853 0.598 1.00 95.94 165 VAL A C 1
ATOM 1317 O O . VAL A 1 165 ? -2.325 -2.865 0.128 1.00 95.94 165 VAL A O 1
ATOM 1320 N N . ARG A 1 166 ? -4.231 -3.935 0.644 1.00 93.19 166 ARG A N 1
ATOM 1321 C CA . ARG A 1 166 ? -5.133 -2.865 0.191 1.00 93.19 166 ARG A CA 1
ATOM 1322 C C . ARG A 1 166 ? -5.234 -1.756 1.239 1.00 93.19 166 ARG A C 1
ATOM 1324 O O . ARG A 1 166 ? -5.107 -0.579 0.894 1.00 93.19 166 ARG A O 1
ATOM 1331 N N . LYS A 1 167 ? -5.354 -2.120 2.520 1.00 89.25 167 LYS A N 1
ATOM 1332 C CA . LYS A 1 167 ? -5.480 -1.188 3.649 1.00 89.25 167 LYS A CA 1
ATOM 1333 C C . LYS A 1 167 ? -4.161 -1.038 4.389 1.00 89.25 167 LYS A C 1
ATOM 1335 O O . LYS A 1 167 ? -3.410 -1.990 4.568 1.00 89.25 167 LYS A O 1
ATOM 1340 N N . ARG A 1 168 ? -3.887 0.164 4.893 1.00 86.38 168 ARG A N 1
ATOM 1341 C CA . ARG A 1 168 ? -2.759 0.358 5.815 1.00 86.38 168 ARG A CA 1
ATOM 1342 C C . ARG A 1 168 ? -3.040 -0.381 7.127 1.00 86.38 168 ARG A C 1
ATOM 1344 O O . ARG A 1 168 ? -4.152 -0.280 7.645 1.00 86.38 168 ARG A O 1
ATOM 1351 N N . GLY A 1 169 ? -2.034 -1.090 7.640 1.00 83.94 169 GLY A N 1
ATOM 1352 C CA . GLY A 1 169 ? -2.145 -1.910 8.854 1.00 83.94 169 GLY A CA 1
ATOM 1353 C C . GLY A 1 169 ? -2.743 -3.306 8.638 1.00 83.94 169 GLY A C 1
ATOM 1354 O O . GLY A 1 169 ? -2.978 -4.014 9.610 1.00 83.94 169 GLY A O 1
ATOM 1355 N N . GLU A 1 170 ? -3.018 -3.711 7.394 1.00 87.81 170 GLU A N 1
ATOM 1356 C CA . GLU A 1 170 ? -3.497 -5.065 7.088 1.00 87.81 170 GLU A CA 1
ATOM 1357 C C . GLU A 1 170 ? -2.358 -6.083 7.221 1.00 87.81 170 GLU A C 1
ATOM 1359 O O . GLU A 1 170 ? -1.260 -5.867 6.704 1.00 87.81 170 GLU A O 1
ATOM 1364 N N . ASN A 1 171 ? -2.634 -7.203 7.889 1.00 86.56 171 ASN A N 1
ATOM 1365 C CA . ASN A 1 171 ? -1.678 -8.288 8.085 1.00 86.56 171 ASN A CA 1
ATOM 1366 C C . ASN A 1 171 ? -2.057 -9.502 7.241 1.00 86.56 171 ASN A C 1
ATOM 1368 O O . ASN A 1 171 ? -3.236 -9.765 6.997 1.00 86.56 171 ASN A O 1
ATOM 1372 N N . ALA A 1 172 ? -1.043 -10.255 6.809 1.00 88.94 172 ALA A N 1
ATOM 1373 C CA . ALA A 1 172 ? -1.273 -11.466 6.040 1.00 88.94 172 ALA A CA 1
ATOM 1374 C C . ALA A 1 172 ? -2.056 -12.487 6.885 1.00 88.94 172 ALA A C 1
ATOM 1376 O O . ALA A 1 172 ? -1.679 -12.742 8.030 1.00 88.94 172 ALA A O 1
ATOM 1377 N N . PRO A 1 173 ? -3.096 -13.131 6.326 1.00 86.25 173 PRO A N 1
ATOM 1378 C CA . PRO A 1 173 ? -3.915 -14.087 7.070 1.00 86.25 173 PRO A CA 1
ATOM 1379 C C . PRO A 1 173 ? -3.158 -15.380 7.401 1.00 86.25 173 PRO A C 1
ATOM 1381 O O . PRO A 1 173 ? -3.617 -16.179 8.212 1.00 86.25 173 PRO A O 1
ATOM 1384 N N . ARG A 1 174 ? -2.026 -15.631 6.729 1.00 87.44 174 ARG A N 1
ATOM 1385 C CA . ARG A 1 174 ? -1.187 -16.814 6.924 1.00 87.44 174 ARG A CA 1
ATOM 1386 C C . ARG A 1 174 ? 0.293 -16.422 6.909 1.00 87.44 174 ARG A C 1
ATOM 1388 O O . ARG A 1 174 ? 0.694 -15.636 6.044 1.00 87.44 174 ARG A O 1
ATOM 1395 N N . PRO A 1 175 ? 1.120 -16.991 7.804 1.00 88.31 175 PRO A N 1
ATOM 1396 C CA . PRO A 1 175 ? 2.569 -16.839 7.738 1.00 88.31 175 PRO A CA 1
ATOM 1397 C C . PRO A 1 175 ? 3.133 -17.323 6.394 1.00 88.31 175 PRO A C 1
ATOM 1399 O O . PRO A 1 175 ? 2.629 -18.281 5.811 1.00 88.31 175 PRO A O 1
ATOM 1402 N N . GLY A 1 176 ? 4.194 -16.675 5.907 1.00 89.94 176 GLY A N 1
ATOM 1403 C CA . GLY A 1 176 ? 4.899 -17.075 4.681 1.00 89.94 176 GLY A CA 1
ATOM 1404 C C . GLY A 1 176 ? 4.294 -16.567 3.365 1.00 89.94 176 GLY A C 1
ATOM 1405 O O . GLY A 1 176 ? 4.899 -16.767 2.310 1.00 89.94 176 GLY A O 1
ATOM 1406 N N . MET A 1 177 ? 3.150 -15.876 3.401 1.00 94.44 177 MET A N 1
ATOM 1407 C CA . MET A 1 177 ? 2.637 -15.170 2.223 1.00 94.44 177 MET A CA 1
ATOM 1408 C C . MET A 1 177 ? 3.538 -13.987 1.861 1.00 94.44 177 MET A C 1
ATOM 1410 O O . MET A 1 177 ? 4.025 -13.256 2.726 1.00 94.44 177 MET A O 1
ATOM 1414 N N . ARG A 1 178 ? 3.735 -13.769 0.562 1.00 95.25 178 ARG A N 1
ATOM 1415 C CA . ARG A 1 178 ? 4.552 -12.665 0.047 1.00 95.25 178 ARG A CA 1
ATOM 1416 C C . ARG A 1 178 ? 3.707 -11.412 -0.099 1.00 95.25 178 ARG A C 1
ATOM 1418 O O . ARG A 1 178 ? 2.574 -11.498 -0.543 1.00 95.25 178 ARG A O 1
ATOM 1425 N N . MET A 1 179 ? 4.228 -10.244 0.256 1.00 95.69 179 MET A N 1
ATOM 1426 C CA . MET A 1 179 ? 3.406 -9.032 0.335 1.00 95.69 179 MET A CA 1
ATOM 1427 C C . MET A 1 179 ? 3.586 -8.114 -0.872 1.00 95.69 179 MET A C 1
ATOM 1429 O O . MET A 1 179 ? 4.712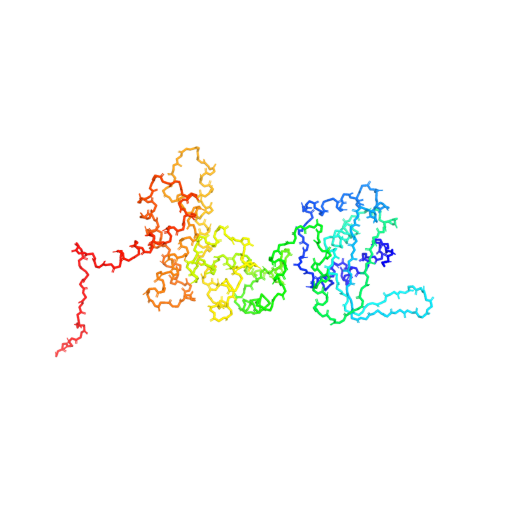 -7.789 -1.247 1.00 95.69 179 MET A O 1
ATOM 1433 N N . ILE A 1 180 ? 2.471 -7.622 -1.412 1.00 97.00 180 ILE A N 1
ATOM 1434 C CA . ILE A 1 180 ? 2.441 -6.538 -2.399 1.00 97.00 180 ILE A CA 1
ATOM 1435 C C . ILE A 1 180 ? 1.550 -5.427 -1.847 1.00 97.00 180 ILE A C 1
ATOM 1437 O O . ILE A 1 180 ? 0.346 -5.611 -1.698 1.00 97.00 180 ILE A O 1
ATOM 1441 N N . ASP A 1 181 ? 2.132 -4.266 -1.545 1.00 96.50 181 ASP A N 1
ATOM 1442 C CA . ASP A 1 181 ? 1.351 -3.088 -1.157 1.00 96.50 181 ASP A CA 1
ATOM 1443 C C . ASP A 1 181 ? 0.644 -2.476 -2.368 1.00 96.50 181 ASP A C 1
ATOM 1445 O O . ASP A 1 181 ? 1.254 -2.321 -3.427 1.00 96.50 181 ASP A O 1
ATOM 1449 N N . ALA A 1 182 ? -0.626 -2.099 -2.209 1.00 96.75 182 ALA A N 1
ATOM 1450 C CA . ALA A 1 182 ? -1.431 -1.553 -3.295 1.00 96.75 182 ALA A CA 1
ATOM 1451 C C . ALA A 1 182 ? -0.815 -0.296 -3.930 1.00 96.75 182 ALA A C 1
ATOM 1453 O O . ALA A 1 182 ? -0.805 -0.170 -5.154 1.00 96.75 182 ALA A O 1
ATOM 1454 N N . ALA A 1 183 ? -0.234 0.611 -3.134 1.00 95.81 183 ALA A N 1
ATOM 1455 C CA . ALA A 1 183 ? 0.425 1.796 -3.682 1.00 95.81 183 ALA A CA 1
ATOM 1456 C C . ALA A 1 183 ? 1.661 1.411 -4.489 1.00 95.81 183 ALA A C 1
ATOM 1458 O O . ALA A 1 183 ? 1.882 1.939 -5.578 1.00 95.81 183 ALA A O 1
ATOM 1459 N N . ARG A 1 184 ? 2.434 0.438 -3.992 1.00 97.06 184 ARG A N 1
ATOM 1460 C CA . ARG A 1 184 ? 3.568 -0.094 -4.745 1.00 97.06 184 ARG A CA 1
ATOM 1461 C C . ARG A 1 184 ? 3.105 -0.752 -6.041 1.00 97.06 184 ARG A C 1
ATOM 1463 O O . ARG A 1 184 ? 3.702 -0.466 -7.068 1.00 97.06 184 ARG A O 1
ATOM 1470 N N . ALA A 1 185 ? 2.051 -1.567 -6.023 1.00 98.12 185 ALA A N 1
ATOM 1471 C CA . ALA A 1 185 ? 1.504 -2.186 -7.229 1.00 98.12 185 ALA A CA 1
ATOM 1472 C C . ALA A 1 185 ? 1.165 -1.138 -8.298 1.00 98.12 185 ALA A C 1
ATOM 1474 O O . ALA A 1 185 ? 1.630 -1.270 -9.425 1.00 98.12 185 ALA A O 1
ATOM 1475 N N . GLY A 1 186 ? 0.477 -0.051 -7.931 1.00 98.12 186 GLY A N 1
ATOM 1476 C CA . GLY A 1 186 ? 0.177 1.038 -8.866 1.00 98.12 186 GLY A CA 1
ATOM 1477 C C . GLY A 1 186 ? 1.434 1.705 -9.438 1.00 98.12 186 GLY A C 1
ATOM 1478 O O . GLY A 1 186 ? 1.519 1.932 -10.642 1.00 98.12 186 GLY A O 1
ATOM 1479 N N . GLN A 1 187 ? 2.464 1.944 -8.614 1.00 98.25 187 GLN A N 1
ATOM 1480 C CA . GLN A 1 187 ? 3.747 2.468 -9.105 1.00 98.25 187 GLN A CA 1
ATOM 1481 C C . GLN A 1 187 ? 4.401 1.512 -10.110 1.00 98.25 187 GLN A C 1
ATOM 1483 O O . GLN A 1 187 ? 4.927 1.950 -11.137 1.00 98.25 187 GLN A O 1
ATOM 1488 N N . LEU A 1 188 ? 4.388 0.213 -9.812 1.00 98.62 188 LEU A N 1
ATOM 1489 C CA . LEU A 1 188 ? 4.991 -0.805 -10.664 1.00 98.62 188 LEU A CA 1
ATOM 1490 C C . LEU A 1 188 ? 4.253 -0.922 -11.993 1.00 98.62 188 LEU A C 1
ATOM 1492 O O . LEU A 1 188 ? 4.910 -0.925 -13.027 1.00 98.62 188 LEU A O 1
ATOM 1496 N N . VAL A 1 189 ? 2.919 -0.940 -11.977 1.00 98.56 189 VAL A N 1
ATOM 1497 C CA . VAL A 1 189 ? 2.096 -0.973 -13.191 1.00 98.56 189 VAL A CA 1
ATOM 1498 C C . VAL A 1 189 ? 2.338 0.271 -14.045 1.00 98.56 189 VAL A C 1
ATOM 1500 O O . VAL A 1 189 ? 2.650 0.130 -15.226 1.00 98.56 189 VAL A O 1
ATOM 1503 N N . LEU A 1 190 ? 2.311 1.473 -13.457 1.00 98.31 190 LEU A N 1
ATOM 1504 C CA . LEU A 1 190 ? 2.583 2.711 -14.196 1.00 98.31 190 LEU A CA 1
ATOM 1505 C C . LEU A 1 190 ? 3.949 2.675 -14.892 1.00 98.31 190 LEU A C 1
ATOM 1507 O O . LEU A 1 190 ? 4.052 3.016 -16.064 1.00 98.31 190 LEU A O 1
ATOM 1511 N N . ALA A 1 191 ? 5.004 2.227 -14.208 1.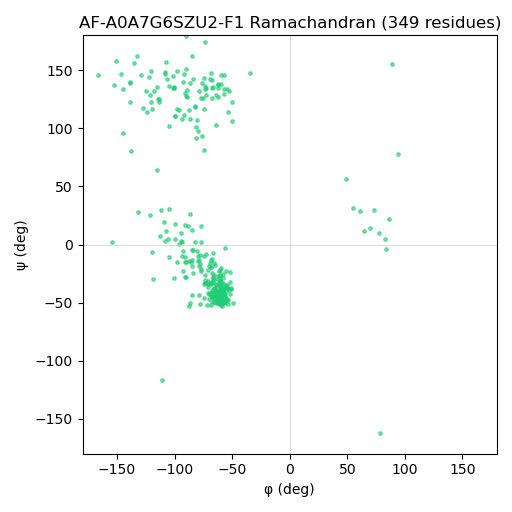00 98.38 191 ALA A N 1
ATOM 1512 C CA . ALA A 1 191 ? 6.336 2.158 -14.805 1.00 98.38 191 ALA A CA 1
ATOM 1513 C C . ALA A 1 191 ? 6.459 1.030 -15.847 1.00 98.38 191 ALA A C 1
ATOM 1515 O O . ALA A 1 191 ? 6.897 1.271 -16.970 1.00 98.38 191 ALA A O 1
ATOM 1516 N N . TYR A 1 192 ? 6.083 -0.193 -15.476 1.00 98.69 192 TYR A N 1
ATOM 1517 C CA . TYR A 1 192 ? 6.322 -1.413 -16.246 1.00 98.69 192 TYR A CA 1
ATOM 1518 C C . TYR A 1 192 ? 5.341 -1.581 -17.412 1.00 98.69 192 TYR A C 1
ATOM 1520 O O . TYR A 1 192 ? 5.760 -1.775 -18.554 1.00 98.69 192 TYR A O 1
ATOM 1528 N N . LEU A 1 193 ? 4.037 -1.467 -17.140 1.00 98.25 193 LEU A N 1
ATOM 1529 C CA . LEU A 1 193 ? 2.964 -1.682 -18.113 1.00 98.25 193 LEU A CA 1
ATOM 1530 C C . LEU A 1 193 ? 2.637 -0.406 -18.894 1.00 98.25 193 LEU A C 1
ATOM 1532 O O . LEU A 1 193 ? 2.657 -0.436 -20.120 1.00 98.25 193 LEU A O 1
ATOM 1536 N N . CYS A 1 194 ? 2.368 0.708 -18.206 1.00 97.19 194 CYS A N 1
ATOM 1537 C CA . CYS A 1 194 ? 1.929 1.952 -18.859 1.00 97.19 194 CYS A CA 1
ATOM 1538 C C . CYS A 1 194 ? 3.095 2.722 -19.500 1.00 97.19 194 CYS A C 1
ATOM 1540 O O . CYS A 1 194 ? 2.898 3.561 -20.374 1.00 97.19 194 CYS A O 1
ATOM 1542 N N . GLY A 1 195 ? 4.329 2.425 -19.086 1.00 96.44 195 GLY A N 1
ATOM 1543 C CA . GLY A 1 195 ? 5.522 3.095 -19.585 1.00 96.44 195 GLY A CA 1
ATOM 1544 C C . GLY A 1 195 ? 5.683 4.523 -19.064 1.00 96.44 195 GLY A C 1
ATOM 1545 O O . GLY A 1 195 ? 6.267 5.359 -19.746 1.00 96.44 195 GLY A O 1
ATOM 1546 N N . GLU A 1 196 ? 5.186 4.799 -17.861 1.00 96.56 196 GLU A N 1
ATOM 1547 C CA . GLU A 1 196 ? 5.142 6.108 -17.204 1.00 96.56 196 GLU A CA 1
ATOM 1548 C C . GLU A 1 196 ? 6.018 6.139 -15.930 1.00 96.56 196 GLU A C 1
ATOM 1550 O O . GLU A 1 196 ? 5.520 6.308 -14.807 1.00 96.56 196 GLU A O 1
ATOM 1555 N N . PRO A 1 197 ? 7.354 5.978 -16.048 1.00 96.19 197 PRO A N 1
ATOM 1556 C CA . PRO A 1 197 ? 8.246 5.884 -14.889 1.00 96.19 197 PRO A CA 1
ATOM 1557 C C . PRO A 1 197 ? 8.324 7.183 -14.078 1.00 96.19 197 PRO A C 1
ATOM 1559 O O . PRO A 1 197 ? 8.540 7.141 -12.865 1.00 96.19 197 PRO A O 1
ATOM 1562 N N . THR A 1 198 ? 8.132 8.337 -14.724 1.00 93.88 198 THR A N 1
ATOM 1563 C CA . THR A 1 198 ? 8.098 9.632 -14.041 1.00 93.88 198 THR A CA 1
ATOM 1564 C C . THR A 1 198 ? 6.853 9.733 -13.170 1.00 93.88 198 THR A C 1
ATOM 1566 O O . THR A 1 198 ? 7.007 9.941 -11.969 1.00 93.88 198 THR A O 1
ATOM 1569 N N . LYS A 1 199 ? 5.648 9.477 -13.716 1.00 94.25 199 LYS A N 1
ATOM 1570 C CA . LYS A 1 199 ? 4.391 9.489 -12.939 1.00 94.25 199 LYS A CA 1
ATOM 1571 C C . LYS A 1 199 ? 4.459 8.527 -11.754 1.00 94.25 199 LYS A C 1
ATOM 1573 O O . LYS A 1 199 ? 4.155 8.915 -10.630 1.00 94.25 199 LYS A O 1
ATOM 1578 N N . SER A 1 200 ? 4.951 7.308 -11.990 1.00 93.81 200 SER A N 1
ATOM 1579 C CA . SER A 1 200 ? 5.174 6.293 -10.951 1.00 93.81 200 SER A CA 1
ATOM 1580 C C . SER A 1 200 ? 5.985 6.829 -9.758 1.00 93.81 200 SER A C 1
ATOM 1582 O O . SER A 1 200 ? 5.692 6.527 -8.596 1.00 93.81 200 SER A O 1
ATOM 1584 N N . LYS A 1 201 ? 6.978 7.685 -10.024 1.00 89.00 201 LYS A N 1
ATOM 1585 C CA . LYS A 1 201 ? 7.831 8.284 -8.997 1.00 89.00 201 LYS A CA 1
ATOM 1586 C C . LYS A 1 201 ? 7.258 9.566 -8.391 1.00 89.00 201 LYS A C 1
ATOM 1588 O O . LYS A 1 201 ? 7.287 9.716 -7.172 1.00 89.00 201 LYS A O 1
ATOM 1593 N N . THR A 1 202 ? 6.835 10.522 -9.216 1.00 88.56 202 THR A N 1
ATOM 1594 C CA . THR A 1 202 ? 6.511 11.895 -8.788 1.00 88.56 202 THR A CA 1
ATOM 1595 C C . THR A 1 202 ? 5.055 12.084 -8.398 1.00 88.56 202 THR A C 1
ATOM 1597 O O . THR A 1 202 ? 4.772 12.919 -7.545 1.00 88.56 202 THR A O 1
ATOM 1600 N N . ASN A 1 203 ? 4.152 11.296 -8.979 1.00 90.06 203 ASN A N 1
ATOM 1601 C CA . ASN A 1 203 ? 2.703 11.383 -8.801 1.00 90.06 203 ASN A CA 1
ATOM 1602 C C . ASN A 1 203 ? 2.162 10.171 -8.034 1.00 90.06 203 ASN A C 1
ATOM 1604 O O . ASN A 1 203 ? 1.023 9.751 -8.212 1.00 90.06 203 ASN A O 1
ATOM 1608 N N . SER A 1 204 ? 2.980 9.587 -7.151 1.00 87.75 204 SER A N 1
ATOM 1609 C CA . SER A 1 204 ? 2.600 8.400 -6.377 1.00 87.75 204 SER A CA 1
ATOM 1610 C C . SER A 1 204 ? 1.403 8.640 -5.450 1.00 87.75 204 SER A C 1
ATOM 1612 O O . SER A 1 204 ? 0.643 7.714 -5.177 1.00 87.75 204 SER A O 1
ATOM 1614 N N . ASN A 1 205 ? 1.194 9.884 -5.010 1.00 87.00 205 ASN A N 1
ATOM 1615 C CA . ASN A 1 205 ? 0.017 10.282 -4.234 1.00 87.00 205 ASN A CA 1
ATOM 1616 C C . ASN A 1 205 ? -1.274 10.309 -5.075 1.00 87.00 205 ASN A C 1
ATOM 1618 O O . ASN A 1 205 ? -2.362 10.170 -4.513 1.00 87.00 205 ASN A O 1
ATOM 1622 N N . ASP A 1 206 ? -1.151 10.429 -6.399 1.00 92.56 206 ASP A N 1
ATOM 1623 C CA . ASP A 1 206 ? -2.271 10.549 -7.339 1.00 92.56 206 ASP A CA 1
ATOM 1624 C C . ASP A 1 206 ? -2.703 9.182 -7.902 1.00 92.56 206 ASP A C 1
ATOM 1626 O O . ASP A 1 206 ? -3.733 9.087 -8.562 1.00 92.56 206 ASP A O 1
ATOM 1630 N N . ILE A 1 207 ? -1.974 8.098 -7.587 1.00 96.12 207 ILE A N 1
ATOM 1631 C CA . ILE A 1 207 ? -2.272 6.711 -8.010 1.00 96.12 207 ILE A CA 1
ATOM 1632 C C . ILE A 1 207 ? -3.687 6.274 -7.640 1.00 96.12 207 ILE A C 1
ATOM 1634 O O . ILE A 1 207 ? -4.315 5.540 -8.386 1.00 96.12 207 ILE A O 1
ATOM 1638 N N . PHE A 1 208 ? -4.194 6.709 -6.489 1.00 94.81 208 PHE A N 1
ATOM 1639 C CA . PHE A 1 208 ? -5.562 6.400 -6.056 1.00 94.81 208 PHE A CA 1
ATOM 164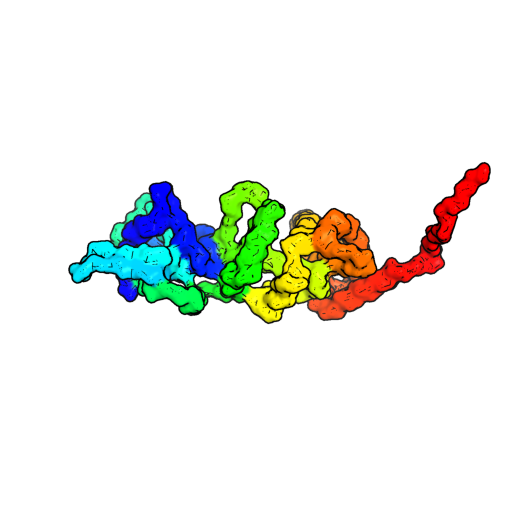0 C C . PHE A 1 208 ? -6.553 7.542 -6.312 1.00 94.81 208 PHE A C 1
ATOM 1642 O O . PHE A 1 208 ? -7.702 7.465 -5.881 1.00 94.81 208 PHE A O 1
ATOM 1649 N N . GLY A 1 209 ? -6.097 8.605 -6.975 1.00 93.06 209 GLY A N 1
ATOM 1650 C CA . GLY A 1 209 ? -6.912 9.698 -7.496 1.00 93.06 209 GLY A CA 1
ATOM 1651 C C . GLY A 1 209 ? -6.924 9.637 -9.021 1.00 93.06 209 GLY A C 1
ATOM 1652 O O . GLY A 1 209 ? -7.386 8.654 -9.595 1.00 93.06 209 GLY A O 1
ATOM 1653 N N . ASP A 1 210 ? -6.374 10.666 -9.661 1.00 94.81 210 ASP A N 1
ATOM 1654 C CA . ASP A 1 210 ? -6.442 10.872 -11.113 1.00 94.81 210 ASP A CA 1
ATOM 1655 C C . ASP A 1 210 ? -5.799 9.752 -11.947 1.00 94.81 210 ASP A C 1
ATOM 1657 O O . ASP A 1 210 ? -6.196 9.527 -13.086 1.00 94.81 210 ASP A O 1
ATOM 1661 N N . LEU A 1 211 ? -4.824 9.026 -11.391 1.00 96.44 211 LEU A N 1
ATOM 1662 C CA . LEU A 1 211 ? -4.119 7.950 -12.097 1.00 96.44 211 LEU A CA 1
ATOM 1663 C C . LEU A 1 211 ? -4.717 6.557 -11.842 1.00 96.44 211 LEU A C 1
ATOM 1665 O O . LEU A 1 211 ? -4.160 5.570 -12.320 1.00 96.44 211 LEU A O 1
ATOM 1669 N N . TYR A 1 212 ? -5.820 6.443 -11.095 1.00 96.75 212 TYR A N 1
ATOM 1670 C CA . TYR A 1 212 ? -6.352 5.147 -10.652 1.00 96.75 212 TYR A CA 1
ATOM 1671 C C . TYR A 1 212 ? -6.780 4.244 -11.807 1.00 96.75 212 TYR A C 1
ATOM 1673 O O . TYR A 1 212 ? -6.354 3.092 -11.879 1.00 96.75 212 TYR A O 1
ATOM 1681 N N . GLU A 1 213 ? -7.553 4.790 -12.744 1.00 95.75 213 GLU A N 1
ATOM 1682 C CA . GLU A 1 213 ? -8.027 4.050 -13.917 1.00 95.75 213 GLU A CA 1
ATOM 1683 C C . GLU A 1 213 ? -6.876 3.661 -14.855 1.00 95.75 213 GLU A C 1
ATOM 1685 O O . GLU A 1 213 ? -6.953 2.643 -15.533 1.00 95.75 213 GLU A O 1
ATOM 1690 N N . GLU A 1 214 ? -5.783 4.433 -14.883 1.00 96.12 214 GLU A N 1
ATOM 1691 C CA . GLU A 1 214 ? -4.574 4.097 -15.647 1.00 96.12 214 GLU A CA 1
ATOM 1692 C C . GLU A 1 214 ? -3.781 2.977 -14.951 1.00 96.12 214 GLU A C 1
ATOM 1694 O O . GLU A 1 214 ? -3.380 2.004 -15.589 1.00 96.12 214 GLU A O 1
ATOM 1699 N N . ALA A 1 215 ? -3.582 3.088 -13.634 1.00 97.06 215 ALA A N 1
ATOM 1700 C CA . ALA A 1 215 ? -2.760 2.175 -12.841 1.00 97.06 215 ALA A CA 1
ATOM 1701 C C . ALA A 1 215 ? -3.439 0.831 -12.526 1.00 97.06 215 ALA A C 1
ATOM 1703 O O . ALA A 1 215 ? -2.745 -0.142 -12.232 1.00 97.06 215 ALA A O 1
ATOM 1704 N N . PHE A 1 216 ? -4.772 0.766 -12.556 1.00 97.44 216 PHE A N 1
ATOM 1705 C CA . PHE A 1 216 ? -5.545 -0.428 -12.201 1.00 97.44 216 PHE A CA 1
ATOM 1706 C C . PHE A 1 216 ? -6.625 -0.776 -13.233 1.00 97.44 216 PHE A C 1
ATOM 1708 O O . PHE A 1 216 ? -7.627 -1.395 -12.883 1.00 97.44 216 PHE A O 1
ATOM 1715 N N . ASN A 1 217 ? -6.419 -0.411 -14.503 1.00 96.25 217 ASN A N 1
ATOM 1716 C CA . ASN A 1 217 ? -7.347 -0.727 -15.588 1.00 96.25 217 ASN A CA 1
ATOM 1717 C C . ASN A 1 217 ? -7.641 -2.245 -15.647 1.00 96.25 217 ASN A C 1
ATOM 1719 O O . ASN A 1 217 ? -6.740 -3.011 -16.008 1.00 96.25 217 ASN A O 1
ATOM 1723 N N . PRO A 1 218 ? -8.880 -2.704 -15.383 1.00 93.50 218 PRO A N 1
ATOM 1724 C CA . PRO A 1 218 ? -9.200 -4.132 -15.320 1.00 93.50 218 PRO A CA 1
ATOM 1725 C C . PRO A 1 218 ? -9.108 -4.844 -16.679 1.00 93.50 218 PRO A C 1
ATOM 1727 O O . PRO A 1 218 ? -9.096 -6.070 -16.729 1.00 93.50 218 PRO A O 1
ATOM 1730 N N . HIS A 1 219 ? -9.029 -4.099 -17.786 1.00 94.38 219 HIS A N 1
ATOM 1731 C CA . HIS A 1 219 ? -8.856 -4.652 -19.131 1.00 94.38 219 HIS A CA 1
ATOM 1732 C C . HIS A 1 219 ? -7.390 -4.799 -19.553 1.00 94.38 219 HIS A C 1
ATOM 1734 O O . HIS A 1 219 ? -7.115 -5.478 -20.539 1.00 94.38 219 HIS A O 1
ATOM 1740 N N . ALA A 1 220 ? -6.453 -4.166 -18.841 1.00 94.88 220 ALA A N 1
ATOM 1741 C CA . ALA A 1 220 ? -5.027 -4.197 -19.176 1.00 94.88 220 ALA A CA 1
ATOM 1742 C C . ALA A 1 220 ? -4.162 -4.822 -18.072 1.00 94.88 220 ALA A C 1
ATOM 1744 O O . ALA A 1 220 ? -3.111 -5.394 -18.359 1.00 94.88 220 ALA A O 1
ATOM 1745 N N . VAL A 1 221 ? -4.581 -4.704 -16.811 1.00 96.88 221 VAL A N 1
ATOM 1746 C CA . VAL A 1 221 ? -3.816 -5.150 -15.647 1.00 96.88 221 VAL A CA 1
ATOM 1747 C C . VAL A 1 221 ? -4.279 -6.539 -15.228 1.00 96.88 221 VAL A C 1
ATOM 1749 O O . VAL A 1 221 ? -5.406 -6.714 -14.773 1.00 96.88 221 VAL A O 1
ATOM 1752 N N . THR A 1 222 ? -3.384 -7.521 -15.327 1.00 96.88 222 THR A N 1
ATOM 1753 C CA . THR A 1 222 ? -3.611 -8.884 -14.823 1.00 96.88 222 THR A CA 1
ATOM 1754 C C . THR A 1 222 ? -2.768 -9.149 -13.568 1.00 96.88 222 THR A C 1
ATOM 1756 O O . THR A 1 222 ? -1.741 -8.484 -13.365 1.00 96.88 222 THR A O 1
ATOM 1759 N N . PRO A 1 223 ? -3.156 -10.107 -12.702 1.00 96.81 223 PRO A N 1
ATOM 1760 C CA . PRO A 1 223 ? -2.337 -10.499 -11.553 1.00 96.81 223 PRO A CA 1
ATOM 1761 C C . PRO A 1 223 ? -0.927 -10.951 -11.966 1.00 96.81 223 PRO A C 1
ATOM 1763 O O . PRO A 1 223 ? 0.036 -10.607 -11.285 1.00 96.81 223 PRO A O 1
ATOM 1766 N N . GLU A 1 224 ? -0.766 -11.633 -13.102 1.00 98.00 224 GLU A N 1
ATOM 1767 C CA . GLU A 1 224 ? 0.536 -12.097 -13.599 1.00 98.00 224 GLU A CA 1
ATOM 1768 C C . GLU A 1 224 ? 1.457 -10.935 -13.979 1.00 98.00 224 GLU A C 1
ATOM 1770 O O . GLU A 1 224 ? 2.649 -10.982 -13.683 1.00 98.00 224 GLU A O 1
ATOM 1775 N N . ILE A 1 225 ? 0.919 -9.864 -14.576 1.00 98.56 225 ILE A N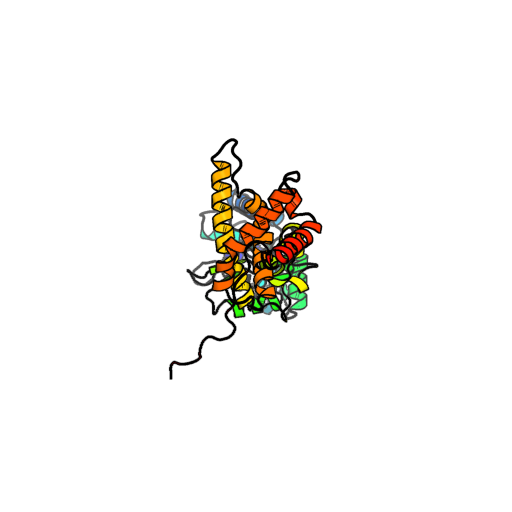 1
ATOM 1776 C CA . ILE A 1 225 ? 1.695 -8.652 -14.885 1.00 98.56 225 ILE A CA 1
ATOM 1777 C C . ILE A 1 225 ? 2.145 -7.960 -13.592 1.00 98.56 225 ILE A C 1
ATOM 1779 O O . ILE A 1 225 ? 3.295 -7.529 -13.493 1.00 98.56 225 ILE A O 1
ATOM 1783 N N . ILE A 1 226 ? 1.271 -7.874 -12.579 1.00 98.56 226 ILE A N 1
ATOM 1784 C CA . ILE A 1 226 ? 1.635 -7.314 -11.266 1.00 98.56 226 ILE A CA 1
ATOM 1785 C C . ILE A 1 226 ? 2.748 -8.148 -10.621 1.00 98.56 226 ILE A C 1
ATOM 1787 O O . ILE A 1 226 ? 3.709 -7.579 -10.100 1.00 98.56 226 ILE A O 1
ATOM 1791 N N . ILE A 1 227 ? 2.637 -9.479 -10.671 1.00 98.62 227 ILE A N 1
ATOM 1792 C CA . ILE A 1 227 ? 3.638 -10.407 -10.132 1.00 98.62 227 ILE A CA 1
ATOM 1793 C C . ILE A 1 227 ? 4.971 -10.233 -10.861 1.00 98.62 227 ILE A C 1
ATOM 1795 O O . ILE A 1 227 ? 5.982 -10.000 -10.202 1.00 98.62 227 ILE A O 1
ATOM 1799 N N . ALA A 1 228 ? 4.981 -10.252 -12.196 1.00 98.69 228 ALA A N 1
ATOM 1800 C CA . ALA A 1 228 ? 6.195 -10.075 -12.990 1.00 98.69 228 ALA A CA 1
ATOM 1801 C C . ALA A 1 228 ? 6.889 -8.739 -12.688 1.00 98.69 228 ALA A C 1
ATOM 1803 O O . ALA A 1 228 ? 8.095 -8.702 -12.420 1.00 98.69 228 ALA A O 1
ATOM 1804 N N . ALA A 1 229 ? 6.121 -7.646 -12.633 1.00 98.69 229 ALA A N 1
ATOM 1805 C CA . ALA A 1 229 ? 6.639 -6.331 -12.275 1.00 98.69 229 ALA A CA 1
ATOM 1806 C C . ALA A 1 229 ? 7.201 -6.303 -10.843 1.00 98.69 229 ALA A C 1
ATOM 1808 O O . ALA A 1 229 ? 8.268 -5.734 -10.605 1.00 98.69 229 ALA A O 1
ATOM 1809 N N . HIS A 1 230 ? 6.508 -6.924 -9.884 1.00 98.69 230 HIS A N 1
ATOM 1810 C CA . HIS A 1 230 ? 6.918 -6.987 -8.480 1.00 98.69 230 HIS A CA 1
ATOM 1811 C C . HIS A 1 230 ? 8.178 -7.826 -8.264 1.00 98.69 230 HIS A C 1
ATOM 1813 O O . HIS A 1 230 ? 9.066 -7.423 -7.511 1.00 98.69 230 HIS A O 1
ATOM 1819 N N . GLU A 1 231 ? 8.289 -8.966 -8.932 1.00 98.44 231 GLU A N 1
ATOM 1820 C CA . GLU A 1 231 ? 9.455 -9.846 -8.869 1.00 98.44 231 GLU A CA 1
ATOM 1821 C C . GLU A 1 231 ? 10.689 -9.186 -9.463 1.00 98.44 231 GLU A C 1
ATOM 1823 O O . GLU A 1 231 ? 11.737 -9.092 -8.815 1.00 98.44 231 GLU A O 1
ATOM 1828 N N . CYS A 1 232 ? 10.534 -8.630 -10.664 1.00 98.12 232 CYS A N 1
ATOM 1829 C CA . CYS A 1 232 ? 11.580 -7.864 -11.315 1.00 98.12 232 CYS A CA 1
ATOM 1830 C C . CYS A 1 232 ? 12.024 -6.686 -10.437 1.00 98.12 232 CYS A C 1
ATOM 1832 O O . CYS A 1 232 ? 13.217 -6.483 -10.197 1.00 98.12 232 CYS A O 1
ATOM 1834 N N . TYR A 1 233 ? 11.070 -5.934 -9.884 1.00 98.44 233 TYR A N 1
ATOM 1835 C CA . TYR A 1 233 ? 11.377 -4.815 -9.003 1.00 98.44 233 TYR A CA 1
ATOM 1836 C C . TYR A 1 233 ? 12.020 -5.246 -7.683 1.00 98.44 233 TYR A C 1
ATOM 1838 O O . TYR A 1 233 ? 12.843 -4.514 -7.146 1.00 98.44 233 TYR A O 1
ATOM 1846 N N . SER A 1 234 ? 11.712 -6.432 -7.161 1.00 98.19 234 SER A N 1
ATOM 1847 C CA . SER A 1 234 ? 12.340 -6.946 -5.939 1.00 98.19 234 SER A CA 1
ATOM 1848 C C . SER A 1 234 ? 13.844 -7.178 -6.123 1.00 98.19 234 SER A C 1
ATOM 1850 O O . SER A 1 234 ? 14.625 -6.934 -5.200 1.00 98.19 234 SER A O 1
ATOM 1852 N N . VAL A 1 235 ? 14.274 -7.586 -7.324 1.00 98.06 235 VAL A N 1
ATOM 1853 C CA . VAL A 1 235 ? 15.701 -7.666 -7.680 1.00 98.06 235 VAL A CA 1
ATOM 1854 C C . VAL A 1 235 ? 16.318 -6.267 -7.753 1.00 98.06 235 VAL A C 1
ATOM 1856 O O . VAL A 1 235 ? 17.377 -6.036 -7.168 1.00 98.06 235 VAL A O 1
ATOM 1859 N N . ILE A 1 236 ? 15.637 -5.321 -8.408 1.00 97.62 236 ILE A N 1
ATOM 1860 C CA . ILE A 1 236 ? 16.084 -3.923 -8.532 1.00 97.62 236 ILE A CA 1
ATOM 1861 C C . ILE A 1 236 ? 16.214 -3.256 -7.153 1.00 97.62 236 ILE A C 1
ATOM 1863 O O . ILE A 1 236 ? 17.211 -2.597 -6.864 1.00 97.62 236 ILE A O 1
ATOM 1867 N N . GLU A 1 237 ? 15.230 -3.444 -6.275 1.00 96.88 237 GLU A N 1
ATOM 1868 C CA . GLU A 1 237 ? 15.196 -2.841 -4.942 1.00 96.88 237 GLU A CA 1
ATOM 1869 C C . GLU A 1 237 ? 16.297 -3.402 -4.037 1.00 96.88 237 GLU A C 1
ATOM 1871 O O . GLU A 1 237 ? 16.847 -2.663 -3.222 1.00 96.88 237 GLU A O 1
ATOM 1876 N N . ARG A 1 238 ? 16.664 -4.681 -4.191 1.00 96.50 238 ARG A N 1
ATOM 1877 C CA . ARG A 1 238 ? 17.804 -5.266 -3.472 1.00 96.50 238 ARG A CA 1
ATOM 1878 C C . ARG A 1 238 ? 19.105 -4.547 -3.830 1.00 96.50 238 ARG A C 1
ATOM 1880 O O . ARG A 1 238 ? 19.766 -4.035 -2.931 1.00 96.50 238 ARG A O 1
ATOM 1887 N N . ARG A 1 239 ? 19.391 -4.400 -5.130 1.00 95.06 239 ARG A N 1
ATOM 1888 C CA . ARG A 1 239 ? 20.558 -3.642 -5.617 1.00 95.06 239 ARG A CA 1
ATOM 1889 C C . ARG A 1 239 ? 20.528 -2.198 -5.124 1.00 95.06 239 ARG A C 1
ATOM 1891 O O . ARG A 1 239 ? 21.512 -1.684 -4.608 1.00 95.06 239 ARG A O 1
ATOM 1898 N N . ARG A 1 240 ? 19.366 -1.542 -5.200 1.00 94.69 240 ARG A N 1
ATOM 1899 C CA . ARG A 1 240 ? 19.184 -0.171 -4.700 1.00 94.69 240 ARG A CA 1
ATOM 1900 C C . ARG A 1 240 ? 19.527 -0.043 -3.210 1.00 94.69 240 ARG A C 1
ATOM 1902 O O . ARG A 1 240 ? 20.175 0.929 -2.825 1.00 94.69 240 ARG A O 1
ATOM 1909 N N . LYS A 1 241 ? 19.104 -0.996 -2.373 1.00 93.75 241 LYS A N 1
ATOM 1910 C CA . LYS A 1 241 ? 19.418 -1.010 -0.934 1.00 93.75 241 LYS A CA 1
ATOM 1911 C C . LYS A 1 241 ? 20.910 -1.198 -0.666 1.00 93.75 241 LYS A C 1
ATOM 1913 O O . LYS A 1 241 ? 21.436 -0.519 0.210 1.00 93.75 241 LYS A O 1
ATOM 1918 N N . GLU A 1 242 ? 21.585 -2.057 -1.425 1.00 91.69 242 GLU A N 1
ATOM 1919 C CA . GLU A 1 242 ? 23.041 -2.247 -1.335 1.00 91.69 242 GLU A CA 1
ATOM 1920 C C . GLU A 1 242 ? 23.791 -0.944 -1.654 1.00 91.69 242 GLU A C 1
ATOM 1922 O O . GLU A 1 242 ? 24.680 -0.543 -0.904 1.00 91.69 242 GLU A O 1
ATOM 1927 N N . ILE A 1 243 ? 23.366 -0.216 -2.692 1.00 90.56 243 ILE A N 1
ATOM 1928 C CA . ILE A 1 243 ? 23.955 1.081 -3.066 1.00 90.56 243 ILE A CA 1
ATOM 1929 C C . ILE A 1 243 ? 23.705 2.143 -1.986 1.00 90.56 243 ILE A C 1
ATOM 1931 O O . ILE A 1 243 ? 24.613 2.903 -1.651 1.00 90.56 243 ILE A O 1
ATOM 1935 N N . LEU A 1 244 ? 22.497 2.198 -1.412 1.00 90.31 244 LEU A N 1
ATOM 1936 C CA . LEU A 1 244 ? 22.183 3.115 -0.308 1.00 90.31 244 LEU A CA 1
ATOM 1937 C C . LEU A 1 244 ? 23.033 2.824 0.937 1.00 90.31 244 LEU A C 1
ATOM 1939 O O . LEU A 1 244 ? 23.557 3.753 1.550 1.00 90.31 244 LEU A O 1
ATOM 1943 N N . ALA A 1 245 ? 23.196 1.548 1.294 1.00 88.94 245 ALA A N 1
ATOM 1944 C CA . ALA A 1 245 ? 24.044 1.135 2.410 1.00 88.94 245 ALA A CA 1
ATOM 1945 C C . ALA A 1 245 ? 25.514 1.503 2.159 1.00 88.94 245 ALA A C 1
ATOM 1947 O O . ALA A 1 245 ? 26.180 2.038 3.046 1.00 88.94 245 ALA A O 1
ATOM 1948 N N . TRP A 1 246 ? 26.000 1.295 0.933 1.00 86.06 246 TRP A N 1
ATOM 1949 C CA . TRP A 1 246 ? 27.343 1.702 0.534 1.00 86.06 246 TRP A CA 1
ATOM 1950 C C . TRP A 1 246 ? 27.534 3.222 0.642 1.00 86.06 246 TRP A C 1
ATOM 1952 O O . TRP A 1 246 ? 28.507 3.671 1.247 1.00 86.06 246 TRP A O 1
ATOM 1962 N N . GLN A 1 247 ? 26.588 4.025 0.142 1.00 83.38 247 GLN A N 1
ATOM 1963 C CA . GLN A 1 247 ? 26.651 5.490 0.235 1.00 83.38 247 GLN A CA 1
ATOM 1964 C C . GLN A 1 247 ? 26.666 5.994 1.680 1.00 83.38 247 GLN A C 1
ATOM 1966 O O . GLN A 1 247 ? 27.354 6.965 1.975 1.00 83.38 247 GLN A O 1
ATOM 1971 N N . ALA A 1 248 ? 25.948 5.330 2.588 1.00 84.06 248 ALA A N 1
ATOM 1972 C CA . ALA A 1 248 ? 25.996 5.655 4.011 1.00 84.06 248 ALA A CA 1
ATOM 1973 C C . ALA A 1 248 ? 27.361 5.327 4.651 1.00 84.06 248 ALA A C 1
ATOM 1975 O O . ALA A 1 248 ? 27.726 5.933 5.655 1.00 84.06 248 ALA A O 1
ATOM 1976 N N . SER A 1 249 ? 28.118 4.385 4.075 1.00 81.50 249 SER A N 1
ATOM 1977 C CA . SER A 1 249 ? 29.407 3.914 4.603 1.00 81.50 249 SER A CA 1
ATOM 1978 C C . SER A 1 249 ? 30.641 4.672 4.091 1.00 81.50 249 SER A C 1
ATOM 1980 O O . SER A 1 249 ? 31.713 4.547 4.682 1.00 81.50 249 SER A O 1
ATOM 1982 N N . VAL A 1 250 ? 30.526 5.463 3.015 1.00 77.06 250 VAL A N 1
ATOM 1983 C CA . VAL A 1 250 ? 31.668 6.137 2.371 1.00 77.06 250 VAL A CA 1
ATOM 1984 C C . VAL A 1 250 ? 31.479 7.650 2.363 1.00 77.06 250 VAL A C 1
ATOM 1986 O O . VAL A 1 250 ? 30.474 8.162 1.887 1.00 77.06 250 VAL A O 1
ATOM 1989 N N . THR A 1 251 ? 32.481 8.397 2.831 1.00 60.97 251 THR A N 1
ATOM 1990 C CA . THR A 1 251 ? 32.341 9.844 3.048 1.00 60.97 251 THR A CA 1
ATOM 1991 C C . THR A 1 251 ? 32.315 10.673 1.756 1.00 60.97 251 THR A C 1
ATOM 1993 O O . THR A 1 251 ? 31.768 11.773 1.786 1.00 60.97 251 THR A O 1
ATOM 1996 N N . ARG A 1 252 ? 32.918 10.222 0.634 1.00 54.94 252 ARG A N 1
ATOM 1997 C CA . ARG A 1 252 ? 33.115 11.082 -0.565 1.00 54.94 252 ARG A CA 1
ATOM 1998 C C . ARG A 1 252 ? 33.238 10.421 -1.955 1.00 54.94 252 ARG A C 1
ATOM 2000 O O . ARG A 1 252 ? 33.417 11.165 -2.915 1.00 54.94 252 ARG A O 1
ATOM 2007 N N . ASN A 1 253 ? 33.134 9.099 -2.126 1.00 54.78 253 ASN A N 1
ATOM 2008 C CA . ASN A 1 253 ? 33.286 8.501 -3.468 1.00 54.78 253 ASN A CA 1
ATOM 2009 C C . ASN A 1 253 ? 31.943 8.337 -4.194 1.00 54.78 253 ASN A C 1
ATOM 2011 O O . ASN A 1 253 ? 30.945 7.938 -3.597 1.00 54.78 253 ASN A O 1
ATOM 2015 N N . SER A 1 254 ? 31.922 8.611 -5.500 1.00 59.06 254 SER A N 1
ATOM 2016 C CA . SER A 1 254 ? 30.770 8.341 -6.364 1.00 59.06 254 SER A CA 1
ATOM 2017 C C . SER A 1 254 ? 30.760 6.873 -6.803 1.00 59.06 254 SER A C 1
ATOM 2019 O O . SER A 1 254 ? 31.679 6.432 -7.489 1.00 59.06 254 SER A O 1
ATOM 2021 N N . PHE A 1 255 ? 29.720 6.124 -6.431 1.00 66.12 255 PHE A N 1
ATOM 2022 C CA . PHE A 1 255 ? 29.456 4.784 -6.970 1.00 66.12 255 PHE A CA 1
ATOM 2023 C C . PHE A 1 255 ? 28.943 4.892 -8.411 1.00 66.12 255 PHE A C 1
ATOM 2025 O O . PHE A 1 255 ? 28.047 5.703 -8.676 1.00 66.12 255 PHE A O 1
ATOM 2032 N N . GLU A 1 256 ? 29.469 4.065 -9.317 1.00 69.75 256 GLU A N 1
ATOM 2033 C CA . GLU A 1 256 ? 29.130 4.072 -10.751 1.00 69.75 256 GLU A CA 1
ATOM 2034 C C . GLU A 1 256 ? 27.617 3.912 -10.996 1.00 69.75 256 GLU A C 1
ATOM 2036 O O . GLU A 1 256 ? 27.045 4.579 -11.856 1.00 69.75 256 GLU A O 1
ATOM 2041 N N . GLU A 1 257 ? 26.925 3.126 -10.165 1.00 79.75 257 GLU A N 1
ATOM 2042 C CA . GLU A 1 257 ? 25.475 2.905 -10.284 1.00 79.75 257 GLU A CA 1
ATOM 2043 C C . GLU A 1 257 ? 24.627 3.744 -9.319 1.00 79.75 257 GLU A C 1
ATOM 2045 O O . GLU A 1 257 ? 23.449 3.463 -9.104 1.00 79.75 257 GLU A O 1
ATOM 2050 N N . SER A 1 258 ? 25.183 4.813 -8.740 1.00 86.62 258 SER A N 1
ATOM 2051 C CA . SER A 1 258 ? 24.440 5.708 -7.832 1.00 86.62 258 SER A CA 1
ATOM 2052 C C . SER A 1 258 ? 23.156 6.285 -8.448 1.00 86.62 258 SER A C 1
ATOM 2054 O O . SER A 1 258 ? 22.223 6.644 -7.727 1.00 86.62 258 SER A O 1
ATOM 2056 N N . TRP A 1 259 ? 23.066 6.328 -9.780 1.00 93.25 259 TRP A N 1
ATOM 2057 C CA . TRP A 1 259 ? 21.858 6.703 -10.508 1.00 93.25 259 TRP A CA 1
ATOM 2058 C C . TRP A 1 259 ? 20.667 5.780 -10.222 1.00 93.25 259 TRP A C 1
ATOM 2060 O O . TRP A 1 259 ? 19.533 6.253 -10.280 1.00 93.25 259 TRP A O 1
ATOM 2070 N N . LEU A 1 260 ? 20.881 4.510 -9.849 1.00 95.31 260 LEU A N 1
ATOM 2071 C CA . LEU A 1 260 ? 19.810 3.540 -9.595 1.00 95.31 260 LEU A CA 1
ATOM 2072 C C . LEU A 1 260 ? 18.911 3.949 -8.420 1.00 95.31 260 LEU A C 1
ATOM 2074 O O . LEU A 1 260 ? 17.709 3.679 -8.436 1.00 95.31 260 LEU A O 1
ATOM 2078 N N . ILE A 1 261 ? 19.462 4.671 -7.438 1.00 93.56 261 ILE A N 1
ATOM 2079 C CA . ILE A 1 261 ? 18.702 5.218 -6.301 1.00 93.56 261 ILE A CA 1
ATOM 2080 C C . ILE A 1 261 ? 17.532 6.069 -6.781 1.00 93.56 261 ILE A C 1
ATOM 2082 O O . ILE A 1 261 ? 16.452 6.017 -6.190 1.00 93.56 261 ILE A O 1
ATOM 2086 N N . GLU A 1 262 ? 17.751 6.812 -7.864 1.00 94.50 262 GLU A N 1
ATOM 2087 C CA . GLU A 1 262 ? 16.781 7.721 -8.454 1.00 94.50 262 GLU A CA 1
ATOM 2088 C C . GLU A 1 262 ? 16.086 7.114 -9.687 1.00 94.50 262 GLU A C 1
ATOM 2090 O O . GLU A 1 262 ? 14.931 7.441 -9.960 1.00 94.50 262 GLU A O 1
ATOM 2095 N N . GLY A 1 263 ? 16.761 6.223 -10.413 1.00 96.19 263 GLY A N 1
ATOM 2096 C CA . GLY A 1 263 ? 16.332 5.657 -11.692 1.00 96.19 263 GLY A CA 1
ATOM 2097 C C . GLY A 1 263 ? 15.625 4.302 -11.614 1.00 96.19 263 GLY A C 1
ATOM 2098 O O . GLY A 1 263 ? 15.232 3.781 -12.649 1.00 96.19 263 GLY A O 1
ATOM 2099 N N . HIS A 1 264 ? 15.421 3.717 -10.433 1.00 96.94 264 HIS A N 1
ATOM 2100 C CA . HIS A 1 264 ? 14.840 2.371 -10.274 1.00 96.94 264 HIS A CA 1
ATOM 2101 C C . HIS A 1 264 ? 13.494 2.141 -10.997 1.00 96.94 264 HIS A C 1
ATOM 2103 O O . HIS A 1 264 ? 13.301 1.086 -11.597 1.00 96.94 264 HIS A O 1
ATOM 2109 N N . PHE A 1 265 ? 12.573 3.115 -11.018 1.00 97.81 265 PHE A N 1
ATOM 2110 C CA . PHE A 1 265 ? 11.336 2.994 -11.811 1.00 97.81 265 PHE A CA 1
ATOM 2111 C C . PHE A 1 265 ? 11.570 3.149 -13.317 1.00 97.81 265 PHE A C 1
ATOM 2113 O O . PHE A 1 265 ? 10.877 2.520 -14.109 1.00 97.81 265 PHE A O 1
ATOM 2120 N N . HIS A 1 266 ? 12.567 3.939 -13.722 1.00 98.19 266 HIS A N 1
ATOM 2121 C CA . HIS A 1 266 ? 12.961 4.030 -15.128 1.00 98.19 266 HIS A CA 1
ATOM 2122 C C . HIS A 1 266 ? 13.589 2.719 -15.600 1.00 98.19 266 HIS A C 1
ATOM 2124 O O . HIS A 1 266 ? 13.364 2.321 -16.736 1.00 98.19 266 HIS A O 1
ATOM 2130 N N . LEU A 1 267 ? 14.315 2.017 -14.724 1.00 98.44 267 LEU A N 1
ATOM 2131 C CA . LEU A 1 267 ? 14.878 0.706 -15.038 1.00 98.44 267 LEU A CA 1
ATOM 2132 C C . LEU A 1 267 ? 13.762 -0.300 -15.306 1.00 98.44 267 LEU A C 1
ATOM 2134 O O . LEU A 1 267 ? 13.775 -0.974 -16.331 1.00 98.44 267 LEU A O 1
ATOM 2138 N N . LEU A 1 268 ? 12.751 -0.329 -14.434 1.00 98.62 268 LEU A N 1
ATOM 2139 C CA . LEU A 1 268 ? 11.571 -1.165 -14.630 1.00 98.62 268 LEU A CA 1
ATOM 2140 C C . LEU A 1 268 ? 10.810 -0.806 -15.921 1.00 98.62 268 LEU A C 1
ATOM 2142 O O . LEU A 1 268 ? 10.392 -1.701 -16.652 1.00 98.62 268 LEU A O 1
ATOM 2146 N N . PHE A 1 269 ? 10.683 0.485 -16.240 1.00 98.62 269 PHE A N 1
ATOM 2147 C CA . PHE A 1 269 ? 10.120 0.949 -17.511 1.00 98.62 269 PHE A CA 1
ATOM 2148 C C . PHE A 1 269 ? 10.884 0.415 -18.725 1.00 98.62 269 PHE A C 1
ATOM 2150 O O . PHE A 1 269 ? 10.259 -0.121 -19.637 1.00 98.62 269 PHE A O 1
ATOM 2157 N N . VAL A 1 270 ? 12.218 0.524 -18.737 1.00 98.69 270 VAL A N 1
ATOM 2158 C CA . VAL A 1 270 ? 13.041 0.035 -19.854 1.00 98.69 270 VAL A CA 1
ATOM 2159 C C . VAL A 1 270 ? 12.854 -1.467 -20.046 1.00 98.69 270 VAL A C 1
ATOM 2161 O O . VAL A 1 270 ? 12.761 -1.919 -21.180 1.00 98.69 270 VAL A O 1
ATOM 2164 N N . ILE A 1 271 ? 12.739 -2.242 -18.966 1.00 98.75 271 ILE A N 1
ATOM 2165 C CA . ILE A 1 271 ? 12.476 -3.686 -19.051 1.00 98.75 271 ILE A CA 1
ATOM 2166 C C . ILE A 1 271 ? 11.121 -3.952 -19.714 1.00 98.75 271 ILE A C 1
ATOM 2168 O O . ILE A 1 271 ? 11.061 -4.708 -20.682 1.00 98.75 271 ILE A O 1
ATOM 2172 N N . GLY A 1 272 ? 10.050 -3.299 -19.248 1.00 98.50 272 GLY A N 1
ATOM 2173 C CA . GLY A 1 272 ? 8.725 -3.437 -19.862 1.00 98.50 272 GLY A CA 1
ATOM 2174 C C . GLY A 1 272 ? 8.718 -3.015 -21.336 1.00 98.50 272 GLY A C 1
ATOM 2175 O O . GLY A 1 272 ? 8.086 -3.653 -22.175 1.00 98.50 272 GLY A O 1
ATOM 2176 N N . GLU A 1 273 ? 9.486 -1.983 -21.680 1.00 98.50 273 GLU A N 1
ATOM 2177 C CA . GLU A 1 273 ? 9.622 -1.505 -23.053 1.00 98.50 273 GLU A CA 1
ATOM 2178 C C . GLU A 1 273 ? 10.385 -2.481 -23.956 1.00 98.50 273 GLU A C 1
ATOM 2180 O O . GLU A 1 273 ? 9.966 -2.741 -25.085 1.00 98.50 273 GLU A O 1
ATOM 2185 N N . LEU A 1 274 ? 11.473 -3.073 -23.458 1.00 98.25 274 LEU A N 1
ATOM 2186 C CA . LEU A 1 274 ? 12.215 -4.112 -24.170 1.00 98.25 274 LEU A CA 1
ATOM 2187 C C . LEU A 1 274 ? 11.339 -5.343 -24.432 1.00 98.25 274 LEU A C 1
ATOM 2189 O O . LEU A 1 274 ? 11.385 -5.892 -25.530 1.00 98.25 274 LEU A O 1
ATOM 2193 N N . MET A 1 275 ? 10.515 -5.745 -23.460 1.00 98.19 275 MET A N 1
ATOM 2194 C CA . MET A 1 275 ? 9.575 -6.857 -23.627 1.00 98.19 275 MET A CA 1
ATOM 2195 C C . MET A 1 275 ? 8.511 -6.549 -24.680 1.00 98.19 275 MET A C 1
ATOM 2197 O O . MET A 1 275 ? 8.320 -7.354 -25.590 1.00 98.19 275 MET A O 1
ATOM 2201 N N . ARG A 1 276 ? 7.890 -5.358 -24.631 1.00 97.25 276 ARG A N 1
ATOM 2202 C CA . ARG A 1 276 ? 6.914 -4.915 -25.644 1.00 97.25 276 ARG A CA 1
ATOM 2203 C C . ARG A 1 276 ? 7.498 -4.942 -27.054 1.00 97.25 276 ARG A C 1
ATOM 2205 O O . ARG A 1 276 ? 6.881 -5.493 -27.959 1.00 97.25 276 ARG A O 1
ATOM 2212 N N . ARG A 1 277 ? 8.701 -4.395 -27.243 1.00 95.69 277 ARG A N 1
ATOM 2213 C CA . ARG A 1 277 ? 9.376 -4.353 -28.553 1.00 95.69 277 ARG A CA 1
ATOM 2214 C C . ARG A 1 277 ? 9.766 -5.734 -29.068 1.00 95.69 277 ARG A C 1
ATOM 2216 O O . ARG A 1 277 ? 9.752 -5.959 -30.272 1.00 95.69 277 ARG A O 1
ATOM 2223 N N . ALA A 1 278 ? 10.076 -6.659 -28.165 1.00 95.44 278 ALA A N 1
ATOM 2224 C CA . ALA A 1 278 ? 10.334 -8.054 -28.495 1.00 95.44 278 ALA A CA 1
ATOM 2225 C C . ALA A 1 278 ? 9.048 -8.893 -28.651 1.00 95.44 278 ALA A C 1
ATOM 2227 O O . ALA A 1 278 ? 9.143 -10.093 -28.884 1.00 95.44 278 ALA A O 1
ATOM 2228 N N . SER A 1 279 ? 7.857 -8.289 -28.525 1.00 96.81 279 SER A N 1
ATOM 2229 C CA . SER A 1 279 ? 6.560 -8.988 -28.511 1.00 96.81 279 SER A CA 1
ATOM 2230 C C . SER A 1 279 ? 6.468 -10.093 -27.447 1.00 96.81 279 SER A C 1
ATOM 2232 O O . SER A 1 279 ? 5.778 -11.093 -27.628 1.00 96.81 279 SER A O 1
ATOM 2234 N N . ILE A 1 280 ? 7.168 -9.913 -26.325 1.00 97.38 280 ILE A N 1
ATOM 2235 C CA . ILE A 1 280 ? 7.157 -10.835 -25.188 1.00 97.38 280 ILE A CA 1
ATOM 2236 C C . ILE A 1 280 ? 6.049 -10.397 -24.222 1.00 97.38 280 ILE A C 1
ATOM 2238 O O . ILE A 1 280 ? 6.013 -9.218 -23.849 1.00 97.38 280 ILE A O 1
ATOM 2242 N N . PRO A 1 281 ? 5.159 -11.306 -23.778 1.00 98.25 281 PRO A N 1
ATOM 2243 C CA . PRO A 1 281 ? 4.135 -10.973 -22.796 1.00 98.25 281 PRO A CA 1
ATOM 2244 C C . PRO A 1 281 ? 4.747 -10.420 -21.505 1.00 98.25 281 PRO A C 1
ATOM 2246 O O . PRO A 1 281 ? 5.678 -10.997 -20.949 1.00 98.25 281 PRO A O 1
ATOM 2249 N N . LEU A 1 282 ? 4.189 -9.327 -20.981 1.00 98.06 282 LEU A N 1
ATOM 2250 C CA . LEU A 1 282 ? 4.663 -8.688 -19.742 1.00 98.06 282 LEU A CA 1
ATOM 2251 C C . LEU A 1 282 ? 4.463 -9.557 -18.484 1.00 98.06 282 LEU A C 1
ATOM 2253 O O . LEU A 1 282 ? 4.946 -9.212 -17.415 1.00 98.06 282 LEU A O 1
ATOM 2257 N N . SER A 1 283 ? 3.775 -10.692 -18.595 1.00 98.19 283 SER A N 1
ATOM 2258 C CA . SER A 1 283 ? 3.671 -11.709 -17.545 1.00 98.19 283 SER A CA 1
ATOM 2259 C C . SER A 1 283 ? 4.913 -12.612 -17.435 1.00 98.19 283 SER A C 1
ATOM 2261 O O . SER A 1 283 ? 5.061 -13.325 -16.440 1.00 98.19 283 SER A O 1
ATOM 2263 N N . GLU A 1 284 ? 5.822 -12.594 -18.420 1.00 98.31 284 GLU A N 1
ATOM 2264 C CA . GLU A 1 284 ? 7.014 -13.455 -18.464 1.00 98.31 284 GLU A CA 1
ATOM 2265 C C . GLU A 1 284 ? 8.102 -13.001 -17.476 1.00 98.31 284 GLU A C 1
ATOM 2267 O O . GLU A 1 284 ? 9.082 -12.333 -17.821 1.00 98.31 284 GLU A O 1
ATOM 2272 N N . THR A 1 285 ? 7.934 -13.395 -16.213 1.00 98.19 285 THR A N 1
ATOM 2273 C CA . THR A 1 285 ? 8.753 -12.946 -15.074 1.00 98.19 285 THR A CA 1
ATOM 2274 C C . THR A 1 285 ? 10.245 -13.254 -15.238 1.00 98.19 285 THR A C 1
ATOM 2276 O O . THR A 1 285 ? 11.090 -12.384 -15.017 1.00 98.19 285 THR A O 1
ATOM 2279 N N . THR A 1 286 ? 10.595 -14.478 -15.644 1.00 98.19 286 THR A N 1
ATOM 2280 C CA . THR A 1 286 ? 11.999 -14.899 -15.794 1.00 98.19 286 THR A CA 1
ATOM 2281 C C . THR A 1 286 ? 12.713 -14.087 -16.871 1.00 98.19 286 THR A C 1
ATOM 2283 O O . THR A 1 286 ? 13.855 -13.666 -16.678 1.00 98.19 286 THR A O 1
ATOM 2286 N N . ILE A 1 287 ? 12.027 -13.813 -17.984 1.00 98.12 287 ILE A N 1
ATOM 2287 C CA . ILE A 1 287 ? 12.571 -13.002 -19.076 1.00 98.12 287 ILE A CA 1
ATOM 2288 C C . ILE A 1 287 ? 12.733 -11.549 -18.619 1.00 98.12 287 ILE A C 1
ATOM 2290 O O . ILE A 1 287 ? 13.791 -10.962 -18.839 1.00 98.12 287 ILE A O 1
ATOM 2294 N N . ALA A 1 288 ? 11.735 -10.987 -17.928 1.00 98.25 288 ALA A N 1
ATOM 2295 C CA . ALA A 1 288 ? 11.806 -9.632 -17.378 1.00 98.25 288 ALA A CA 1
ATOM 2296 C C . ALA A 1 288 ? 13.039 -9.443 -16.476 1.00 98.25 288 ALA A C 1
ATOM 2298 O O . ALA A 1 288 ? 13.798 -8.489 -16.646 1.00 98.25 288 ALA A O 1
ATOM 2299 N N . ILE A 1 289 ? 13.287 -10.391 -15.565 1.00 98.50 289 ILE A N 1
ATOM 2300 C CA . ILE A 1 289 ? 14.468 -10.384 -14.688 1.00 98.50 289 ILE A CA 1
ATOM 2301 C C . ILE A 1 289 ? 15.764 -10.508 -15.502 1.00 98.50 289 ILE A C 1
ATOM 2303 O O . ILE A 1 289 ? 16.728 -9.790 -15.235 1.00 98.50 289 ILE A O 1
ATOM 2307 N N . GLY A 1 290 ? 15.789 -11.372 -16.521 1.00 97.62 290 GLY A N 1
ATOM 2308 C CA . GLY A 1 290 ? 16.947 -11.545 -17.406 1.00 97.62 290 GLY A CA 1
ATOM 2309 C C . GLY A 1 290 ? 17.333 -10.282 -18.190 1.00 97.62 290 GLY A C 1
ATOM 2310 O O . GLY A 1 290 ? 18.488 -10.125 -18.580 1.00 97.62 290 GLY A O 1
ATOM 2311 N N . LEU A 1 291 ? 16.401 -9.344 -18.380 1.00 98.19 291 LEU A N 1
ATOM 2312 C CA . LEU A 1 291 ? 16.638 -8.081 -19.086 1.00 98.19 291 LEU A CA 1
ATOM 2313 C C . LEU A 1 291 ? 17.237 -6.970 -18.207 1.00 98.19 291 LEU A C 1
ATOM 2315 O O . LEU A 1 291 ? 17.583 -5.915 -18.742 1.00 98.19 291 LEU A O 1
ATOM 2319 N N . ILE A 1 292 ? 17.402 -7.179 -16.893 1.00 97.56 292 ILE A N 1
ATOM 2320 C CA . ILE A 1 292 ? 17.885 -6.145 -15.958 1.00 97.56 292 ILE A CA 1
ATOM 2321 C C . ILE A 1 292 ? 19.255 -5.581 -16.361 1.00 97.56 292 ILE A C 1
ATOM 2323 O O . ILE A 1 292 ? 19.436 -4.363 -16.327 1.00 97.56 292 ILE A O 1
ATOM 2327 N N . GLU A 1 293 ? 20.212 -6.420 -16.769 1.00 96.50 293 GLU A N 1
ATOM 2328 C CA . GLU A 1 293 ? 21.549 -5.944 -17.167 1.00 96.50 293 GLU A CA 1
ATOM 2329 C C . GLU A 1 293 ? 21.497 -5.106 -18.446 1.00 96.50 293 GLU A C 1
ATOM 2331 O O . GLU A 1 293 ? 22.053 -4.007 -18.513 1.00 96.50 293 GLU A O 1
ATOM 2336 N N . LYS A 1 294 ? 20.745 -5.578 -19.448 1.00 96.44 294 LYS A N 1
ATOM 2337 C CA . LYS A 1 294 ? 20.550 -4.850 -20.706 1.00 96.44 294 LYS A CA 1
ATOM 2338 C C . LYS A 1 294 ? 19.882 -3.496 -20.459 1.00 96.44 294 LYS A C 1
ATOM 2340 O O . LYS A 1 294 ? 20.323 -2.477 -20.990 1.00 96.44 294 LYS A O 1
ATOM 2345 N N . ALA A 1 295 ? 18.845 -3.472 -19.626 1.00 97.81 295 ALA A N 1
ATOM 2346 C CA . ALA A 1 295 ? 18.142 -2.251 -19.259 1.00 97.81 295 ALA A CA 1
ATOM 2347 C C . ALA A 1 295 ? 19.030 -1.285 -18.450 1.00 97.81 295 ALA A C 1
ATOM 2349 O O . ALA A 1 295 ? 18.987 -0.073 -18.673 1.00 97.81 295 ALA A O 1
ATOM 2350 N N . SER A 1 296 ? 19.886 -1.810 -17.568 1.00 96.56 296 SER A N 1
ATOM 2351 C CA . SER A 1 296 ? 20.858 -1.018 -16.804 1.00 96.56 296 SER A CA 1
ATOM 2352 C C . SER A 1 296 ? 21.898 -0.357 -17.708 1.00 96.56 296 SER A C 1
ATOM 2354 O O . SER A 1 296 ? 22.193 0.821 -17.523 1.00 96.56 296 SER A O 1
ATOM 2356 N N . SER A 1 297 ? 22.399 -1.064 -18.726 1.00 95.50 297 SER A N 1
ATOM 2357 C CA . SER A 1 297 ? 23.322 -0.498 -19.721 1.00 95.50 297 SER A CA 1
ATOM 2358 C C . SER A 1 297 ? 22.695 0.676 -20.487 1.00 95.50 297 SER A C 1
ATOM 2360 O O . SER A 1 297 ? 23.299 1.744 -20.584 1.00 95.50 297 SER A O 1
ATOM 2362 N N . ILE A 1 298 ? 21.440 0.534 -20.931 1.00 96.50 298 ILE A N 1
ATOM 2363 C CA . ILE A 1 298 ? 20.687 1.610 -21.601 1.00 96.50 298 ILE A CA 1
ATOM 2364 C C . ILE A 1 298 ? 20.572 2.849 -20.702 1.00 96.50 298 ILE A C 1
ATOM 2366 O O . ILE A 1 298 ? 20.804 3.974 -21.154 1.00 96.50 298 ILE A O 1
ATOM 2370 N N . LEU A 1 299 ? 20.235 2.661 -19.423 1.00 96.50 299 LEU A N 1
ATOM 2371 C CA . LEU A 1 299 ? 20.137 3.777 -18.482 1.00 96.50 299 LEU A CA 1
ATOM 2372 C C . LEU A 1 299 ? 21.488 4.390 -18.130 1.00 96.50 299 LEU A C 1
ATOM 2374 O O . LEU A 1 299 ? 21.559 5.604 -17.946 1.00 96.50 299 LEU A O 1
ATOM 2378 N N . ARG A 1 300 ? 22.560 3.596 -18.085 1.00 94.69 300 ARG A N 1
ATOM 2379 C CA . ARG A 1 300 ? 23.919 4.110 -17.901 1.00 94.69 300 ARG A CA 1
ATOM 2380 C C . ARG A 1 300 ? 24.282 5.068 -19.035 1.00 94.69 300 ARG A C 1
ATOM 2382 O O . ARG A 1 300 ? 24.632 6.212 -18.760 1.00 94.69 300 ARG A O 1
ATOM 2389 N N . THR A 1 301 ? 24.046 4.675 -20.290 1.00 95.06 301 THR A N 1
ATOM 2390 C CA . THR A 1 301 ? 24.231 5.560 -21.453 1.00 95.06 301 THR A CA 1
ATOM 2391 C C . THR A 1 301 ? 23.378 6.829 -21.359 1.00 95.06 301 THR A C 1
ATOM 2393 O O . THR A 1 301 ? 23.840 7.922 -21.689 1.00 95.06 301 THR A O 1
ATOM 2396 N N . PHE A 1 302 ? 22.129 6.716 -20.897 1.00 95.88 302 PHE A N 1
ATOM 2397 C CA . PHE A 1 302 ? 21.257 7.876 -20.690 1.00 95.88 302 PHE A CA 1
ATOM 2398 C C . PHE A 1 302 ? 21.828 8.863 -19.659 1.00 95.88 302 PHE A C 1
ATOM 2400 O O . PHE A 1 302 ? 21.839 10.073 -19.905 1.00 95.88 302 PHE A O 1
ATOM 2407 N N . VAL A 1 303 ? 22.328 8.356 -18.531 1.00 95.06 303 VAL A N 1
ATOM 2408 C CA . VAL A 1 303 ? 22.936 9.159 -17.460 1.00 95.06 303 VAL A CA 1
ATOM 2409 C C . VAL A 1 303 ? 24.251 9.789 -17.926 1.00 95.06 303 VAL A C 1
ATOM 2411 O O . VAL A 1 303 ? 24.469 10.978 -17.700 1.00 95.06 303 VAL A O 1
ATOM 2414 N N . GLU A 1 304 ? 25.095 9.047 -18.643 1.00 92.69 304 GLU A N 1
ATOM 2415 C CA . GLU A 1 304 ? 26.363 9.540 -19.197 1.00 92.69 304 GLU A CA 1
ATOM 2416 C C . GLU A 1 304 ? 26.160 10.689 -20.193 1.00 92.69 304 GLU A C 1
ATOM 2418 O O . GLU A 1 304 ? 26.873 11.693 -20.151 1.00 92.69 304 GLU A O 1
ATOM 2423 N N . ARG A 1 305 ? 25.126 10.610 -21.038 1.00 94.69 305 ARG A N 1
ATOM 2424 C CA . ARG A 1 305 ? 24.748 11.710 -21.944 1.00 94.69 305 ARG A CA 1
ATOM 2425 C C . ARG A 1 305 ? 24.244 12.953 -21.204 1.00 94.69 305 ARG A C 1
ATOM 2427 O O . ARG A 1 305 ? 24.201 14.036 -21.784 1.00 94.69 305 ARG A O 1
ATOM 2434 N N . ASN A 1 306 ? 23.895 12.815 -19.926 1.00 93.75 306 ASN A N 1
ATOM 2435 C CA . ASN A 1 306 ? 23.298 13.850 -19.090 1.00 93.75 306 ASN A CA 1
ATOM 2436 C C . ASN A 1 306 ? 24.132 14.180 -17.832 1.00 93.75 306 ASN A C 1
ATOM 2438 O O . ASN A 1 306 ? 23.587 14.723 -16.873 1.00 93.75 306 ASN A O 1
ATOM 2442 N N . GLN A 1 307 ? 25.454 13.950 -17.840 1.00 89.12 307 GLN A N 1
ATOM 2443 C CA . GLN A 1 307 ? 26.359 14.155 -16.685 1.00 89.12 307 GLN A CA 1
ATOM 2444 C C . GLN A 1 307 ? 26.272 15.539 -16.011 1.00 89.12 307 GLN A C 1
ATOM 2446 O O . GLN A 1 307 ? 26.615 15.687 -14.840 1.00 89.12 307 GLN A O 1
ATOM 2451 N N . LYS A 1 308 ? 25.806 16.569 -16.729 1.00 91.19 308 LYS A N 1
ATOM 2452 C CA . LYS A 1 308 ? 25.629 17.931 -16.193 1.00 91.19 308 LYS A CA 1
ATOM 2453 C C . LYS A 1 308 ? 24.373 18.097 -15.324 1.00 91.19 308 LYS A C 1
ATOM 2455 O O . LYS A 1 308 ? 24.190 19.154 -14.724 1.00 91.19 308 LYS A O 1
ATOM 2460 N N . VAL A 1 309 ? 23.486 17.103 -15.274 1.00 91.25 309 VAL A N 1
ATOM 2461 C CA . VAL A 1 309 ? 22.220 17.144 -14.532 1.00 91.25 309 VAL A CA 1
ATOM 2462 C C . VAL A 1 309 ? 22.263 16.119 -13.405 1.00 91.25 309 VAL A C 1
ATOM 2464 O O . VAL A 1 309 ? 22.463 14.934 -13.638 1.00 91.25 309 VAL A O 1
ATOM 2467 N N . ALA A 1 310 ? 22.019 16.561 -12.170 1.00 91.62 310 ALA A N 1
ATOM 2468 C CA . ALA A 1 310 ? 21.955 15.656 -11.026 1.00 91.62 310 ALA A CA 1
ATOM 2469 C C . ALA A 1 310 ? 20.854 14.590 -11.202 1.00 91.62 310 ALA A C 1
ATOM 2471 O O . ALA A 1 310 ? 19.727 14.920 -11.581 1.00 91.62 310 ALA A O 1
ATOM 2472 N N . ASN A 1 311 ? 21.152 13.336 -10.845 1.00 91.62 311 ASN A N 1
ATOM 2473 C CA . ASN A 1 311 ? 20.264 12.180 -11.047 1.00 91.62 311 ASN A CA 1
ATOM 2474 C C . ASN A 1 311 ? 18.841 12.392 -10.497 1.00 91.62 311 ASN A C 1
ATOM 2476 O O . ASN A 1 311 ? 17.865 12.084 -11.182 1.00 91.62 311 ASN A O 1
ATOM 2480 N N . TYR A 1 312 ? 18.699 12.984 -9.302 1.00 90.50 312 TYR A N 1
ATOM 2481 C CA . TYR A 1 312 ? 17.385 13.232 -8.688 1.00 90.50 312 TYR A CA 1
ATOM 2482 C C . TYR A 1 312 ? 16.490 14.140 -9.547 1.00 90.50 312 TYR A C 1
ATOM 2484 O O . TYR A 1 312 ? 15.264 14.025 -9.507 1.00 90.50 312 TYR A O 1
ATOM 2492 N N . ARG A 1 313 ? 17.099 15.068 -10.300 1.00 93.00 313 ARG A N 1
ATOM 2493 C CA . ARG A 1 313 ? 16.410 15.968 -11.227 1.00 93.00 313 ARG A CA 1
ATOM 2494 C C . ARG A 1 313 ? 16.221 15.285 -12.572 1.00 93.00 313 ARG A C 1
ATOM 2496 O O . ARG A 1 313 ? 15.128 15.364 -13.120 1.00 93.00 313 ARG A O 1
ATOM 2503 N N . LEU A 1 314 ? 17.253 14.603 -13.071 1.00 94.69 314 LEU A N 1
ATOM 2504 C CA . LEU A 1 314 ? 17.242 13.916 -14.360 1.00 94.69 314 LEU A CA 1
ATOM 2505 C C . LEU A 1 314 ? 16.055 12.948 -14.466 1.00 94.69 314 LEU A C 1
ATOM 2507 O O . LEU A 1 314 ? 15.238 13.081 -15.369 1.00 94.69 314 LEU A O 1
ATOM 2511 N N . PHE A 1 315 ? 15.864 12.063 -13.488 1.00 95.19 315 PHE A N 1
ATOM 2512 C CA . PHE A 1 315 ? 14.754 11.096 -13.472 1.00 95.19 315 PHE A CA 1
ATOM 2513 C C . PHE A 1 315 ? 13.387 11.692 -13.077 1.00 95.19 315 PHE A C 1
ATOM 2515 O O . PHE A 1 315 ? 12.471 10.959 -12.711 1.00 95.19 315 PHE A O 1
ATOM 2522 N N . ARG A 1 316 ? 13.238 13.022 -13.099 1.00 93.56 316 ARG A N 1
ATOM 2523 C CA . ARG A 1 316 ? 11.958 13.727 -12.903 1.00 93.56 316 ARG A CA 1
ATOM 2524 C C . ARG A 1 316 ? 11.559 14.589 -14.102 1.00 93.56 316 ARG A C 1
ATOM 2526 O O . ARG A 1 316 ? 10.473 15.160 -14.096 1.00 93.56 316 ARG A O 1
ATOM 2533 N N . LEU A 1 317 ? 12.419 14.725 -15.112 1.00 90.75 317 LEU A N 1
ATOM 2534 C CA . LEU A 1 317 ? 12.100 15.514 -16.300 1.00 90.75 317 LEU A CA 1
ATOM 2535 C C . LEU A 1 317 ? 11.147 14.737 -17.214 1.00 90.75 317 LEU A C 1
ATOM 2537 O O . LEU A 1 317 ? 11.357 13.553 -17.470 1.00 90.75 317 LEU A O 1
ATOM 2541 N N . ALA A 1 318 ? 10.156 15.429 -17.781 1.00 82.44 318 ALA A N 1
ATOM 2542 C CA . ALA A 1 318 ? 9.236 14.842 -18.759 1.00 82.44 318 ALA A CA 1
ATOM 2543 C C . ALA A 1 318 ? 9.978 14.248 -19.975 1.00 82.44 318 ALA A C 1
ATOM 2545 O O . ALA A 1 318 ? 9.656 13.155 -20.431 1.00 82.44 318 ALA A O 1
ATOM 2546 N N . ARG A 1 319 ? 11.045 14.921 -20.433 1.00 90.88 319 ARG A N 1
ATOM 2547 C CA . ARG A 1 319 ? 11.852 14.497 -21.591 1.00 90.88 319 ARG A CA 1
ATOM 2548 C C . ARG A 1 319 ? 12.673 13.222 -21.372 1.00 90.88 319 ARG A C 1
ATOM 2550 O O . ARG A 1 319 ? 13.096 12.605 -22.344 1.00 90.88 319 ARG A O 1
ATOM 2557 N N . SER A 1 320 ? 12.918 12.817 -20.124 1.00 93.81 320 SER A N 1
ATOM 2558 C CA . SER A 1 320 ? 13.815 11.692 -19.819 1.00 93.81 320 SER A CA 1
ATOM 2559 C C . SER A 1 320 ? 13.325 10.388 -20.430 1.00 93.81 320 SER A C 1
ATOM 2561 O O . SER A 1 320 ? 14.114 9.631 -20.987 1.00 93.81 320 SER A O 1
ATOM 2563 N N . ARG A 1 321 ? 12.008 10.161 -20.405 1.00 94.12 321 ARG A N 1
ATOM 2564 C CA . ARG A 1 321 ? 11.376 9.010 -21.055 1.00 94.12 321 ARG A CA 1
ATOM 2565 C C . ARG A 1 321 ? 11.692 8.964 -22.552 1.00 94.12 321 ARG A C 1
ATOM 2567 O O . ARG A 1 321 ? 12.115 7.929 -23.054 1.00 94.12 321 ARG A O 1
ATOM 2574 N N . GLU A 1 322 ? 11.517 10.079 -23.256 1.00 94.19 322 GLU A N 1
ATOM 2575 C CA . GLU A 1 322 ? 11.758 10.168 -24.702 1.00 94.19 322 GLU A CA 1
ATOM 2576 C C . GLU A 1 322 ? 13.235 9.980 -25.061 1.00 94.19 322 GLU A C 1
ATOM 2578 O O . GLU A 1 322 ? 13.558 9.307 -26.037 1.00 94.19 322 GLU A O 1
ATOM 2583 N N . GLU A 1 323 ? 14.147 10.549 -24.271 1.00 95.75 323 GLU A N 1
ATOM 2584 C CA . GLU A 1 323 ? 15.588 10.357 -24.458 1.00 95.75 323 GLU A CA 1
ATOM 2585 C C . GLU A 1 323 ? 15.997 8.889 -24.272 1.00 95.75 323 GLU A C 1
ATOM 2587 O O . GLU A 1 323 ? 16.782 8.368 -25.067 1.00 95.75 323 GLU A O 1
ATOM 2592 N N . ILE A 1 324 ? 15.428 8.203 -23.276 1.00 96.81 324 ILE A N 1
ATOM 2593 C CA . ILE A 1 324 ? 15.654 6.770 -23.054 1.00 96.81 324 ILE A CA 1
ATOM 2594 C C . ILE A 1 324 ? 15.129 5.954 -24.240 1.00 96.81 324 ILE A C 1
ATOM 2596 O O . ILE A 1 324 ? 15.862 5.114 -24.758 1.00 96.81 324 ILE A O 1
ATOM 2600 N N . LEU A 1 325 ? 13.910 6.226 -24.722 1.00 95.69 325 LEU A N 1
ATOM 2601 C CA . LEU A 1 325 ? 13.345 5.540 -25.893 1.00 95.69 325 LEU A CA 1
ATOM 2602 C C . LEU A 1 325 ? 14.251 5.673 -27.126 1.00 95.69 325 LEU A C 1
ATOM 2604 O O . LEU A 1 325 ? 14.544 4.670 -27.774 1.00 95.69 325 LEU A O 1
ATOM 2608 N N . LYS A 1 326 ? 14.802 6.868 -27.380 1.00 94.69 326 LYS A N 1
ATOM 2609 C CA . LYS A 1 326 ? 15.767 7.095 -28.472 1.00 94.69 326 LYS A CA 1
ATOM 2610 C C . LYS A 1 326 ? 17.046 6.267 -28.323 1.00 94.69 326 LYS A C 1
ATOM 2612 O O . LYS A 1 326 ? 17.662 5.905 -29.325 1.00 94.69 326 LYS A O 1
ATOM 2617 N N . ILE A 1 327 ? 17.501 5.995 -27.100 1.00 94.62 327 ILE A N 1
ATOM 2618 C CA . ILE A 1 327 ? 18.666 5.126 -26.869 1.00 94.62 327 ILE A CA 1
ATOM 2619 C C . ILE A 1 327 ? 18.306 3.674 -27.189 1.00 94.62 327 ILE A C 1
ATOM 2621 O O . ILE A 1 327 ? 19.087 3.001 -27.859 1.00 94.62 327 ILE A O 1
ATOM 2625 N N . ILE A 1 328 ? 17.113 3.215 -26.793 1.00 93.00 328 ILE A N 1
ATOM 2626 C CA . ILE A 1 328 ? 16.616 1.876 -27.143 1.00 93.00 328 ILE A CA 1
ATOM 2627 C C . ILE A 1 328 ? 16.536 1.724 -28.670 1.00 93.00 328 ILE A C 1
ATOM 2629 O O . ILE A 1 328 ? 17.024 0.729 -29.203 1.00 93.00 328 ILE A O 1
ATOM 2633 N N . ASP A 1 329 ? 15.993 2.719 -29.380 1.00 89.12 329 ASP A N 1
ATOM 2634 C CA . ASP A 1 329 ? 15.891 2.714 -30.847 1.00 89.12 329 ASP A CA 1
ATOM 2635 C C . ASP A 1 329 ? 17.263 2.607 -31.525 1.00 89.12 329 ASP A C 1
ATOM 2637 O O . ASP A 1 329 ? 17.444 1.826 -32.455 1.00 89.12 329 ASP A O 1
ATOM 2641 N N . ASN A 1 330 ? 18.252 3.368 -31.048 1.00 79.56 330 ASN A N 1
ATOM 2642 C CA . ASN A 1 330 ? 19.590 3.359 -31.640 1.00 79.56 330 ASN A CA 1
ATOM 2643 C C . ASN A 1 330 ? 20.368 2.075 -31.329 1.00 79.56 330 ASN A C 1
ATOM 2645 O O . ASN A 1 330 ? 21.080 1.597 -32.201 1.00 79.56 330 ASN A O 1
ATOM 2649 N N . ASN A 1 331 ? 20.173 1.473 -30.152 1.00 66.19 331 ASN A N 1
ATOM 2650 C CA . ASN A 1 331 ? 20.725 0.152 -29.826 1.00 66.19 331 ASN A CA 1
ATOM 2651 C C . ASN A 1 331 ? 20.011 -1.002 -30.556 1.00 66.19 331 ASN A C 1
ATOM 2653 O O . ASN A 1 331 ? 20.448 -2.145 -30.461 1.00 66.19 331 ASN A O 1
ATOM 2657 N N . SER A 1 332 ? 18.898 -0.721 -31.241 1.00 57.47 332 SER A N 1
ATOM 2658 C CA . SER A 1 332 ? 18.172 -1.691 -32.071 1.00 57.47 332 SER A CA 1
ATOM 2659 C C . SER A 1 332 ? 18.595 -1.639 -33.544 1.00 57.47 332 SER A C 1
ATOM 2661 O O . SER A 1 332 ? 18.186 -2.500 -34.321 1.00 57.47 332 SER A O 1
ATOM 2663 N N . LYS A 1 333 ? 19.390 -0.637 -33.948 1.00 51.66 333 LYS A N 1
ATOM 2664 C CA . LYS A 1 333 ? 19.982 -0.594 -35.288 1.00 51.66 333 LYS A CA 1
ATOM 2665 C C . LYS A 1 333 ? 21.124 -1.614 -35.361 1.00 51.66 333 LYS A C 1
ATOM 2667 O O . LYS A 1 333 ? 21.825 -1.773 -34.361 1.00 51.66 333 LYS A O 1
ATOM 2672 N N . PRO A 1 334 ? 21.320 -2.300 -36.502 1.00 52.81 334 PRO A N 1
ATOM 2673 C CA . PRO A 1 334 ? 22.489 -3.148 -36.696 1.00 52.81 334 PRO A CA 1
ATOM 2674 C C . PRO A 1 334 ? 23.748 -2.339 -36.392 1.00 52.81 334 PRO A C 1
ATOM 2676 O O . PRO A 1 334 ? 23.872 -1.205 -36.860 1.00 52.81 334 PRO A O 1
ATOM 2679 N N . ASP A 1 335 ? 24.655 -2.900 -35.597 1.00 54.84 335 ASP A N 1
ATOM 2680 C CA . ASP A 1 335 ? 25.983 -2.323 -35.438 1.00 54.84 335 ASP A CA 1
ATOM 2681 C C . ASP A 1 335 ? 26.683 -2.404 -36.801 1.00 54.84 335 ASP A C 1
ATOM 2683 O O . ASP A 1 335 ? 27.109 -3.475 -37.228 1.00 54.84 335 ASP A O 1
ATOM 2687 N N . GLU A 1 336 ? 26.751 -1.284 -37.525 1.00 51.81 336 GLU A N 1
ATOM 2688 C CA . GLU A 1 336 ? 27.413 -1.228 -38.833 1.00 51.81 336 GLU A CA 1
ATOM 2689 C C . GLU A 1 336 ? 28.907 -1.584 -38.731 1.00 51.81 336 GLU A C 1
ATOM 2691 O O . GLU A 1 336 ? 29.496 -2.019 -39.720 1.00 51.81 336 GLU A O 1
ATOM 2696 N N . ALA A 1 337 ? 29.514 -1.456 -37.542 1.00 49.41 337 ALA A N 1
ATOM 2697 C CA . ALA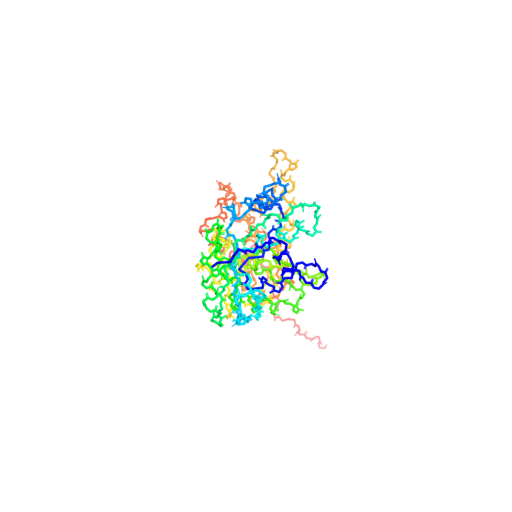 A 1 337 ? 30.893 -1.859 -37.287 1.00 49.41 337 ALA A CA 1
ATOM 2698 C C . ALA A 1 337 ? 31.040 -3.355 -36.944 1.00 49.41 337 ALA A C 1
ATOM 2700 O O . ALA A 1 337 ? 32.136 -3.894 -37.084 1.00 49.41 337 ALA A O 1
ATOM 2701 N N . ASN A 1 338 ? 29.961 -4.036 -36.538 1.00 43.44 338 ASN A N 1
ATOM 2702 C CA . ASN A 1 338 ? 29.915 -5.480 -36.276 1.00 43.44 338 ASN A CA 1
ATOM 2703 C C . ASN A 1 338 ? 28.617 -6.095 -36.830 1.00 43.44 338 ASN A C 1
ATOM 2705 O O . ASN A 1 338 ? 27.665 -6.345 -36.081 1.00 43.44 338 ASN A O 1
ATOM 2709 N N . PRO A 1 339 ? 28.558 -6.367 -38.144 1.00 49.97 339 PRO A N 1
ATOM 2710 C CA . PRO A 1 339 ? 27.376 -6.950 -38.758 1.00 49.97 339 PRO A CA 1
ATOM 2711 C C . PRO A 1 339 ? 27.108 -8.357 -38.209 1.00 49.97 339 PRO A C 1
ATOM 2713 O O . PRO A 1 339 ? 27.978 -9.228 -38.210 1.00 49.97 339 PRO A O 1
ATOM 2716 N N . VAL A 1 340 ? 25.871 -8.596 -37.770 1.00 51.03 340 VAL A N 1
ATOM 2717 C CA . VAL A 1 340 ? 25.410 -9.925 -37.352 1.00 51.03 340 VAL A CA 1
ATOM 2718 C C . VAL A 1 340 ? 25.184 -10.778 -38.601 1.00 51.03 340 VAL A C 1
ATOM 2720 O O . VAL A 1 340 ? 24.317 -10.468 -39.418 1.00 51.03 340 VAL A O 1
ATOM 2723 N N . GLN A 1 341 ? 25.952 -11.859 -38.755 1.00 49.84 341 GLN A N 1
ATOM 2724 C CA . GLN A 1 341 ? 25.691 -12.867 -39.783 1.00 49.84 341 GLN A CA 1
ATOM 2725 C C . GLN A 1 341 ? 24.501 -13.739 -39.373 1.00 49.84 341 GLN A C 1
ATOM 2727 O O . GLN A 1 341 ? 24.489 -14.326 -38.294 1.00 49.84 341 GLN A O 1
ATOM 2732 N N . ILE A 1 342 ? 23.509 -13.831 -40.257 1.00 58.31 342 ILE A N 1
ATOM 2733 C CA . ILE A 1 342 ? 22.352 -14.716 -40.116 1.00 58.31 342 ILE A CA 1
ATOM 2734 C C . ILE A 1 342 ? 22.383 -15.664 -41.315 1.00 58.31 342 ILE A C 1
ATOM 2736 O O . ILE A 1 342 ? 22.293 -15.215 -42.458 1.00 58.31 342 ILE A O 1
ATOM 2740 N N . GLU A 1 343 ? 22.543 -16.965 -41.072 1.00 53.59 343 GLU A N 1
ATOM 2741 C CA . GLU A 1 343 ? 22.501 -17.960 -42.145 1.00 53.59 343 GLU A CA 1
ATOM 2742 C C . GLU A 1 343 ? 21.057 -18.230 -42.577 1.00 53.59 343 GLU A C 1
ATOM 2744 O O . GLU A 1 343 ? 20.195 -18.555 -41.763 1.00 53.59 343 GLU A O 1
ATOM 2749 N N . LEU A 1 344 ? 20.798 -18.094 -43.880 1.00 50.16 344 LEU A N 1
ATOM 2750 C CA . LEU A 1 344 ? 19.456 -18.199 -44.461 1.00 50.16 344 LEU A CA 1
ATOM 2751 C C . LEU A 1 344 ? 18.965 -19.654 -44.595 1.00 50.16 344 LEU A C 1
ATOM 2753 O O . LEU A 1 344 ? 17.762 -19.882 -44.671 1.00 50.16 344 LEU A O 1
ATOM 2757 N N . PHE A 1 345 ? 19.870 -20.641 -44.598 1.00 59.00 345 PHE A N 1
ATOM 2758 C CA . PHE A 1 345 ? 19.530 -22.057 -44.764 1.00 59.00 345 PHE A CA 1
ATOM 2759 C C . PHE A 1 345 ? 20.448 -22.955 -43.924 1.00 59.00 345 PHE A C 1
ATOM 2761 O O . PHE A 1 345 ? 21.525 -23.341 -44.369 1.00 59.00 345 PHE A O 1
ATOM 2768 N N . GLN A 1 346 ? 20.003 -23.347 -42.730 1.00 53.62 346 GLN A N 1
ATOM 2769 C CA . GLN A 1 346 ? 20.494 -24.574 -42.099 1.00 53.62 346 GLN A CA 1
ATOM 2770 C C . GLN A 1 346 ? 19.594 -25.719 -42.570 1.00 53.62 346 GLN A C 1
ATOM 2772 O O . GLN A 1 346 ? 18.381 -25.619 -42.434 1.00 53.62 346 GLN A O 1
ATOM 2777 N N . TYR A 1 347 ? 20.198 -26.784 -43.101 1.00 52.78 347 TYR A N 1
ATOM 2778 C CA . TYR A 1 347 ? 19.606 -27.933 -43.812 1.00 52.78 347 TYR A CA 1
ATOM 2779 C C . TYR A 1 347 ? 19.549 -27.822 -45.341 1.00 52.78 347 TYR A C 1
ATOM 2781 O O . TYR A 1 347 ? 18.491 -27.720 -45.956 1.00 52.78 347 TYR A O 1
ATOM 2789 N N . LEU A 1 348 ? 20.704 -28.049 -45.965 1.00 47.81 348 LEU A N 1
ATOM 2790 C CA . LEU A 1 348 ? 20.752 -29.019 -47.056 1.00 47.81 348 LEU A CA 1
ATOM 2791 C C . LEU A 1 348 ? 21.427 -30.271 -46.498 1.00 47.81 348 LEU A C 1
ATOM 2793 O O . LEU A 1 348 ? 22.631 -30.286 -46.256 1.00 47.81 348 LEU A O 1
ATOM 2797 N N . GLY A 1 349 ? 20.605 -31.276 -46.190 1.00 47.31 349 GLY A N 1
ATOM 2798 C CA . GLY A 1 349 ? 21.069 -32.581 -45.743 1.00 47.31 349 GLY A CA 1
ATOM 2799 C C . GLY A 1 349 ? 22.051 -33.170 -46.751 1.00 47.31 349 GLY A C 1
ATOM 2800 O O . GLY A 1 349 ? 21.818 -33.132 -47.957 1.00 47.31 349 GLY A O 1
ATOM 2801 N N . SER A 1 350 ? 23.157 -33.686 -46.226 1.00 49.03 350 SER A N 1
ATOM 2802 C CA . SER A 1 350 ? 24.100 -34.553 -46.925 1.00 49.03 350 SER A CA 1
ATOM 2803 C C . SER A 1 350 ? 23.356 -35.700 -47.617 1.00 49.03 350 SER A C 1
ATOM 2805 O O . SER A 1 350 ? 22.615 -36.427 -46.951 1.00 49.03 350 SER A O 1
ATOM 2807 N N . ALA A 1 351 ? 23.547 -35.801 -48.935 1.00 50.28 351 ALA A N 1
ATOM 2808 C CA . ALA A 1 351 ? 23.087 -36.900 -49.784 1.00 50.28 351 ALA A CA 1
ATOM 2809 C C . ALA A 1 351 ? 23.765 -38.231 -49.436 1.00 50.28 351 ALA A C 1
ATOM 2811 O O . ALA A 1 351 ? 24.929 -38.190 -48.968 1.00 50.28 351 ALA A O 1
#

Solvent-accessible surface area (backbone atoms only — not comparable to full-atom values): 19667 Å² total; per-residue (Å²): 119,43,88,40,44,46,61,61,49,36,59,71,43,36,36,98,86,70,43,77,40,64,75,34,42,67,77,26,49,51,52,52,75,55,68,85,35,70,70,42,39,54,56,47,45,41,49,66,71,77,41,17,60,50,38,41,79,78,45,96,34,36,34,31,39,16,61,38,75,51,68,52,96,79,86,52,82,68,78,44,64,42,77,49,29,32,36,28,34,48,55,58,53,53,47,52,36,51,44,66,76,71,46,93,64,76,42,85,71,12,35,38,42,35,35,78,42,72,50,82,54,68,69,57,53,49,52,50,33,60,64,65,42,73,89,50,92,78,48,47,50,37,71,45,35,77,34,67,68,54,51,48,48,34,65,60,30,40,86,74,49,32,37,56,34,54,35,59,58,62,73,69,96,50,90,90,54,44,80,42,45,46,70,56,49,30,27,39,33,20,5,28,74,72,60,34,25,46,52,30,67,77,41,55,81,33,37,48,48,91,37,28,67,74,36,58,29,79,91,78,57,48,59,52,36,52,47,18,41,49,56,38,44,53,57,53,49,50,53,34,50,52,52,52,55,48,56,76,74,47,94,82,78,84,60,94,65,59,51,41,74,52,31,53,45,46,42,43,16,44,31,34,48,53,30,55,77,68,72,41,65,71,48,47,36,70,60,48,46,68,34,48,65,64,27,48,52,55,49,49,54,50,47,63,78,37,69,92,48,59,50,76,56,46,56,61,44,82,62,43,61,59,56,47,51,54,49,54,56,58,73,68,47,80,48,86,92,58,73,83,86,76,84,93,72,88,80,78,76,83,129

Secondary structure (DSSP, 8-state):
-EEEEHHHHHHHHB-TTSSB-GGGGTT-SS----TTSHHHHHHHHHHHTT-GGGHHHHS--EEEEESEEEE-TTS-S-EEEES-EEEE-HHHHHHHHHHHHHS----TT-EEEEEEEE---HHHHHHHHHHHTTTS---HHHHHTTSHHHHHHHHHHGGGTEEEE-STT---SSTTPEEEEHHHHHHHHHHHTS--HHHHHH-GGGTTTTTHHHHT-TTT--HHHHHHHHHHHHHHHHHHHHHHHHHHH-SSPPPTTTTHHHHHHHHHHHHHHHHHHTT--TT-HHHHHHTHHHHHHHHHHHHHTTTTS-HHHHTT-THHHHHHHHHHHHTTS--TTSPPP--S-------

Sequence (351 aa):
MLKVSLKELTQFLSAENQTFDERLIWQNVRYFLGLDNEVNREIRETLLSGQASDFWFLNSGLTIVCEQIVSVANGRHPITMVNPQIVNGCQTATVIHAVSTGTMADLADGYVHVKIIETNDSTFIERVALASNTQSRILNRDLRANDNIQRQLVECLRPHNYFYVRKRGENAPRPGMRMIDAARAGQLVLAYLCGEPTKSKTNSNDIFGDLYEEAFNPHAVTPEIIIAAHECYSVIERRRKEILAWQASVTRNSFEESWLIEGHFHLLFVIGELMRRASIPLSETTIAIGLIEKASSILRTFVERNQKVANYRLFRLARSREEILKIIDNNSKPDEANPVQIELFQYLGSA